Protein AF-A0A956GTA9-F1 (afdb_monomer)

Structure (mmCIF, N/CA/C/O backbone):
data_AF-A0A956GTA9-F1
#
_entry.id   AF-A0A956GTA9-F1
#
loop_
_atom_site.group_PDB
_atom_site.id
_atom_site.type_symbol
_atom_site.label_atom_id
_atom_site.label_alt_id
_atom_site.label_comp_id
_atom_site.label_asym_id
_atom_site.label_entity_id
_atom_site.label_seq_id
_atom_site.pdbx_PDB_ins_code
_atom_site.Cartn_x
_atom_site.Cartn_y
_atom_site.Cartn_z
_atom_site.occupancy
_atom_site.B_iso_or_equiv
_atom_site.auth_seq_id
_atom_site.auth_comp_id
_atom_site.auth_asym_id
_atom_site.auth_atom_id
_atom_site.pdbx_PDB_model_num
ATOM 1 N N . MET A 1 1 ? -14.507 -11.367 -12.655 1.00 65.12 1 MET A N 1
ATOM 2 C CA . MET A 1 1 ? -14.210 -9.967 -12.262 1.00 65.12 1 MET A CA 1
ATOM 3 C C . MET A 1 1 ? -13.896 -9.164 -13.519 1.00 65.12 1 MET A C 1
ATOM 5 O O . MET A 1 1 ? -13.293 -9.734 -14.417 1.00 65.12 1 MET A O 1
ATOM 9 N N . LYS A 1 2 ? -14.333 -7.899 -13.620 1.00 82.12 2 LYS A N 1
ATOM 10 C CA . LYS A 1 2 ? -14.073 -7.048 -14.800 1.00 82.12 2 LYS A CA 1
ATOM 11 C C . LYS A 1 2 ? -12.590 -6.658 -14.882 1.00 82.12 2 LYS A C 1
ATOM 13 O O . LYS A 1 2 ? -11.983 -6.359 -13.854 1.00 82.12 2 LYS A O 1
ATOM 18 N N . THR A 1 3 ? -12.045 -6.632 -16.095 1.00 82.56 3 THR A N 1
ATOM 19 C CA . THR A 1 3 ? -10.690 -6.142 -16.394 1.00 82.56 3 THR A CA 1
ATOM 20 C C . THR A 1 3 ? -10.721 -4.637 -16.661 1.00 82.56 3 THR A C 1
ATOM 22 O O . THR A 1 3 ? -11.646 -4.140 -17.301 1.00 82.56 3 THR A O 1
ATOM 25 N N . ARG A 1 4 ? -9.714 -3.909 -16.174 1.00 84.69 4 ARG A N 1
ATOM 26 C CA . ARG A 1 4 ? -9.585 -2.446 -16.260 1.00 84.69 4 ARG A CA 1
ATOM 27 C C . ARG A 1 4 ? -8.302 -2.053 -16.975 1.00 84.69 4 ARG A C 1
ATOM 29 O O . ARG A 1 4 ? -7.288 -2.681 -16.723 1.00 84.69 4 ARG A O 1
ATOM 36 N N . HIS A 1 5 ? -8.325 -0.989 -17.780 1.00 82.38 5 HIS A N 1
ATOM 37 C CA . HIS A 1 5 ? -7.171 -0.491 -18.557 1.00 82.38 5 HIS A CA 1
ATOM 38 C C . HIS A 1 5 ? -6.684 0.893 -18.086 1.00 82.38 5 HIS A C 1
ATOM 40 O O . HIS A 1 5 ? -6.321 1.756 -18.888 1.00 82.38 5 HIS A O 1
ATOM 46 N N . HIS A 1 6 ? -6.716 1.130 -16.776 1.00 80.56 6 HIS A N 1
ATOM 47 C CA . HIS A 1 6 ? -6.314 2.406 -16.182 1.00 80.56 6 HIS A CA 1
ATOM 48 C C . HIS A 1 6 ? -4.843 2.405 -15.763 1.00 80.56 6 HIS A C 1
ATOM 50 O O . HIS A 1 6 ? -4.191 1.365 -15.665 1.00 80.56 6 HIS A O 1
ATOM 56 N N . LEU A 1 7 ? -4.336 3.605 -15.491 1.00 85.00 7 LEU A N 1
ATOM 57 C CA . LEU A 1 7 ? -3.099 3.788 -14.751 1.00 85.00 7 LEU A CA 1
ATOM 58 C C . LEU A 1 7 ? -3.276 3.171 -13.356 1.00 85.00 7 LEU A C 1
ATOM 60 O O . LEU A 1 7 ? -4.141 3.601 -12.596 1.00 85.00 7 LEU A O 1
ATOM 64 N N . LEU A 1 8 ? -2.495 2.143 -13.042 1.00 89.31 8 LEU A N 1
ATOM 65 C CA . LEU A 1 8 ? -2.458 1.543 -11.718 1.00 89.31 8 LEU A CA 1
ATOM 66 C C . LEU A 1 8 ? -1.255 2.119 -10.979 1.00 89.31 8 LEU A C 1
ATOM 68 O O . LEU A 1 8 ? -0.118 1.982 -11.429 1.00 89.31 8 LEU A O 1
ATOM 72 N N . VAL A 1 9 ? -1.524 2.776 -9.858 1.00 90.81 9 VAL A N 1
ATOM 73 C CA . VAL A 1 9 ? -0.510 3.268 -8.925 1.00 90.81 9 VAL A CA 1
ATOM 74 C C . VAL A 1 9 ? -0.571 2.387 -7.692 1.00 90.81 9 VAL A C 1
ATOM 76 O O . VAL A 1 9 ? -1.659 2.174 -7.153 1.00 90.81 9 VAL A O 1
ATOM 79 N N . ALA A 1 10 ? 0.566 1.869 -7.250 1.00 92.69 10 ALA A N 1
ATOM 80 C CA . ALA A 1 10 ? 0.627 1.002 -6.088 1.00 92.69 10 ALA A CA 1
ATOM 81 C C . ALA A 1 10 ? 1.914 1.221 -5.292 1.00 92.69 10 ALA A C 1
ATOM 83 O O . ALA A 1 10 ? 2.993 1.328 -5.872 1.00 92.69 10 ALA A O 1
ATOM 84 N N . SER A 1 11 ? 1.785 1.235 -3.971 1.00 93.75 11 SER A N 1
ATOM 85 C CA . SER A 1 11 ? 2.878 1.251 -3.000 1.00 93.75 11 SER A CA 1
ATOM 86 C C . SER A 1 11 ? 2.861 -0.055 -2.217 1.00 93.75 11 SER A C 1
ATOM 88 O O . SER A 1 11 ? 1.794 -0.531 -1.839 1.00 93.75 11 SER A O 1
ATOM 90 N N . PHE A 1 12 ? 4.025 -0.629 -1.951 1.00 95.38 12 PHE A N 1
ATOM 91 C CA . PHE A 1 12 ? 4.206 -1.916 -1.287 1.00 95.38 12 PHE A CA 1
ATOM 92 C C . PHE A 1 12 ? 5.178 -1.750 -0.128 1.00 95.38 12 PHE A C 1
ATOM 94 O O . PHE A 1 12 ? 6.190 -1.060 -0.274 1.00 95.38 12 PHE A O 1
ATOM 101 N N . LEU A 1 13 ? 4.891 -2.422 0.986 1.00 94.50 13 LEU A N 1
ATOM 102 C CA . LEU A 1 13 ? 5.813 -2.551 2.108 1.00 94.50 13 LEU A CA 1
ATOM 103 C C . LEU A 1 13 ? 6.133 -4.024 2.376 1.00 94.50 13 LEU A C 1
ATOM 105 O O . LEU A 1 13 ? 5.236 -4.871 2.417 1.00 94.50 13 LEU A O 1
ATOM 109 N N . ALA A 1 14 ? 7.415 -4.310 2.571 1.00 95.38 14 ALA A N 1
ATOM 110 C CA . ALA A 1 14 ? 7.947 -5.607 2.977 1.00 95.38 14 ALA A CA 1
ATOM 111 C C . ALA A 1 14 ? 9.070 -5.414 4.006 1.00 95.38 14 ALA A C 1
ATOM 113 O O . ALA A 1 14 ? 9.611 -4.322 4.136 1.00 95.38 14 ALA A O 1
ATOM 114 N N . ASP A 1 15 ? 9.448 -6.469 4.727 1.00 93.62 15 ASP A N 1
ATOM 115 C CA . ASP A 1 15 ? 10.550 -6.377 5.696 1.00 93.62 15 ASP A CA 1
ATOM 116 C C . ASP A 1 15 ? 11.935 -6.345 5.010 1.00 93.62 15 ASP A C 1
ATOM 118 O O . ASP A 1 15 ? 12.882 -5.775 5.545 1.00 93.62 15 ASP A O 1
ATOM 122 N N . ASP A 1 16 ? 12.043 -6.891 3.791 1.00 95.69 16 ASP A N 1
ATOM 123 C CA . ASP A 1 16 ? 13.246 -6.853 2.949 1.00 95.69 16 ASP A CA 1
ATOM 124 C C . ASP A 1 16 ? 12.977 -6.044 1.668 1.00 95.69 16 ASP A C 1
ATOM 126 O O . ASP A 1 16 ? 12.501 -6.563 0.651 1.00 95.69 16 ASP A O 1
ATOM 130 N N . GLY A 1 17 ? 13.266 -4.742 1.730 1.00 94.88 17 GLY A N 1
ATOM 131 C CA . GLY A 1 17 ? 13.067 -3.820 0.612 1.00 94.88 17 GLY A CA 1
ATOM 132 C C . GLY A 1 17 ? 13.924 -4.115 -0.625 1.00 94.88 17 GLY A C 1
ATOM 133 O O . GLY A 1 17 ? 13.378 -4.063 -1.728 1.00 94.88 17 GLY A O 1
ATOM 134 N N . PRO A 1 18 ? 15.226 -4.455 -0.513 1.00 96.62 18 PRO A N 1
ATOM 135 C CA . PRO A 1 18 ? 16.013 -4.907 -1.659 1.00 96.62 18 PRO A CA 1
ATOM 136 C C . PRO A 1 18 ? 15.398 -6.108 -2.382 1.00 96.62 18 PRO A C 1
ATOM 138 O O . PRO A 1 18 ? 15.293 -6.095 -3.612 1.00 96.62 18 PRO A O 1
ATOM 141 N N . SER A 1 19 ? 14.956 -7.132 -1.648 1.00 97.31 19 SER A N 1
ATOM 142 C CA . SER A 1 19 ? 14.291 -8.292 -2.253 1.00 97.31 19 SER A CA 1
ATOM 143 C C . SER A 1 19 ? 12.947 -7.925 -2.878 1.00 97.31 19 SER A C 1
ATOM 145 O O . SER A 1 19 ? 12.651 -8.376 -3.987 1.00 97.31 19 SER A O 1
ATOM 147 N N . LEU A 1 20 ? 12.153 -7.069 -2.226 1.00 97.25 20 LEU A N 1
ATOM 148 C CA . LEU A 1 20 ? 10.903 -6.549 -2.788 1.00 97.25 20 LEU A CA 1
ATOM 149 C C . LEU A 1 20 ? 11.145 -5.819 -4.117 1.00 97.25 20 LEU A C 1
ATOM 151 O O . LEU A 1 20 ? 10.466 -6.107 -5.102 1.00 97.25 20 LEU A O 1
ATOM 155 N N . LEU A 1 21 ? 12.136 -4.925 -4.172 1.00 96.75 2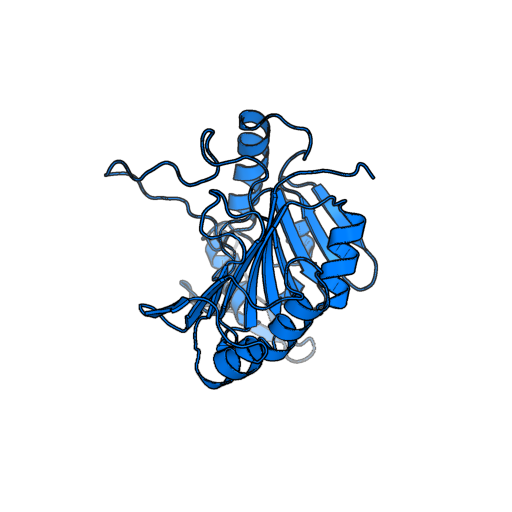1 LEU A N 1
ATOM 156 C CA . LEU A 1 21 ? 12.458 -4.166 -5.381 1.00 96.75 21 LEU A CA 1
ATOM 157 C C . LEU A 1 21 ? 12.869 -5.083 -6.536 1.00 96.75 21 LEU A C 1
ATOM 159 O O . LEU A 1 21 ? 12.366 -4.927 -7.648 1.00 96.75 21 LEU A O 1
ATOM 163 N N . ARG A 1 22 ? 13.720 -6.084 -6.273 1.00 97.19 22 ARG A N 1
ATOM 164 C CA . ARG A 1 22 ? 14.102 -7.083 -7.285 1.00 97.19 22 ARG A CA 1
ATOM 165 C C . ARG A 1 22 ? 12.896 -7.846 -7.817 1.00 97.19 22 ARG A C 1
ATOM 167 O O . ARG A 1 22 ? 12.766 -7.999 -9.028 1.00 97.19 22 ARG A O 1
ATOM 174 N N . LYS A 1 23 ? 11.991 -8.286 -6.937 1.00 97.44 23 LYS A N 1
ATOM 175 C CA . LYS A 1 23 ? 10.761 -8.977 -7.350 1.00 97.44 23 LYS A CA 1
ATOM 176 C C . LYS A 1 23 ? 9.857 -8.082 -8.194 1.00 97.44 23 LYS A C 1
ATOM 178 O O . LYS A 1 23 ? 9.328 -8.550 -9.197 1.00 97.44 23 LYS A O 1
ATOM 183 N N . VAL A 1 24 ? 9.697 -6.807 -7.833 1.00 96.56 24 VAL A N 1
ATOM 184 C CA . VAL A 1 24 ? 8.912 -5.843 -8.625 1.00 96.56 24 VAL A CA 1
ATOM 185 C C . VAL A 1 24 ? 9.497 -5.687 -10.029 1.00 96.56 24 VAL A C 1
ATOM 187 O O . VAL A 1 24 ? 8.765 -5.823 -11.005 1.00 96.56 24 VAL A O 1
ATOM 190 N N . VAL A 1 25 ? 10.810 -5.470 -10.147 1.00 96.12 25 VAL A N 1
ATOM 191 C CA . VAL A 1 25 ? 11.477 -5.320 -11.452 1.00 96.12 25 VAL A CA 1
ATOM 192 C C . VAL A 1 25 ? 11.371 -6.605 -12.284 1.00 96.12 25 VAL A C 1
ATOM 194 O O . VAL A 1 25 ? 11.049 -6.546 -13.466 1.00 96.12 25 VAL A O 1
ATOM 197 N N . ALA A 1 26 ? 11.576 -7.774 -11.671 1.00 96.00 26 ALA A N 1
ATOM 198 C CA . ALA A 1 26 ? 11.547 -9.061 -12.370 1.00 96.00 26 ALA A CA 1
ATOM 199 C C . ALA A 1 26 ? 10.138 -9.521 -12.786 1.00 96.00 26 ALA A C 1
ATOM 201 O O . ALA A 1 26 ? 9.995 -10.297 -13.727 1.00 96.00 26 ALA A O 1
ATOM 202 N N . SER A 1 27 ? 9.094 -9.077 -12.084 1.00 94.88 27 SER A N 1
ATOM 203 C CA . SER A 1 27 ? 7.712 -9.532 -12.309 1.00 94.88 27 SER A CA 1
ATOM 204 C C . SER A 1 27 ? 6.939 -8.701 -13.334 1.00 94.88 27 SER A C 1
ATOM 206 O O . SER A 1 27 ? 5.810 -9.061 -13.677 1.00 94.88 27 SER A O 1
ATOM 208 N N . ARG A 1 28 ? 7.514 -7.597 -13.829 1.00 92.38 28 ARG A N 1
ATOM 209 C CA . ARG A 1 28 ? 6.839 -6.664 -14.738 1.00 92.38 28 ARG A CA 1
ATOM 210 C C . ARG A 1 28 ? 7.637 -6.458 -16.026 1.00 92.38 28 ARG A C 1
ATOM 212 O O . ARG A 1 28 ? 8.769 -5.977 -15.966 1.00 92.38 28 ARG A O 1
ATOM 219 N N . PRO A 1 29 ? 7.056 -6.734 -17.209 1.00 92.88 29 PRO A N 1
ATOM 220 C CA . PRO A 1 29 ? 7.735 -6.472 -18.476 1.00 92.88 29 PRO A CA 1
ATOM 221 C C . PRO A 1 29 ? 8.040 -4.982 -18.673 1.00 92.88 29 PRO A C 1
ATOM 223 O O . PRO A 1 29 ? 9.035 -4.651 -19.313 1.00 92.88 29 PRO A O 1
ATOM 226 N N . GLU A 1 30 ? 7.251 -4.081 -18.078 1.00 93.25 30 GLU A N 1
ATOM 227 C CA . GLU A 1 30 ? 7.481 -2.632 -18.133 1.00 93.25 30 GLU A CA 1
ATOM 228 C C . GLU A 1 30 ? 8.818 -2.203 -17.507 1.00 93.25 30 GLU A C 1
ATOM 230 O O . GLU A 1 30 ? 9.336 -1.146 -17.858 1.00 93.25 30 GLU A O 1
ATOM 235 N N . PHE A 1 31 ? 9.388 -3.022 -16.616 1.00 94.00 31 PHE A N 1
ATOM 236 C CA . PHE A 1 31 ? 10.660 -2.761 -15.933 1.00 94.00 31 PHE A CA 1
ATOM 237 C C . PHE A 1 31 ? 11.790 -3.696 -16.386 1.00 94.00 31 PHE A C 1
ATOM 239 O O . PHE A 1 31 ? 12.873 -3.684 -15.807 1.00 94.00 31 PHE A O 1
ATOM 246 N N . SER A 1 32 ? 11.556 -4.500 -17.428 1.00 89.00 32 SER A N 1
ATOM 247 C CA . SER A 1 32 ? 12.507 -5.516 -17.907 1.00 89.00 32 SER A CA 1
ATOM 248 C C . SER A 1 32 ? 13.765 -4.942 -18.572 1.00 89.00 32 SER A C 1
ATOM 250 O O . SER A 1 32 ? 14.749 -5.657 -18.757 1.00 89.00 32 SER A O 1
ATOM 252 N N . SER A 1 33 ? 13.752 -3.657 -18.927 1.00 93.56 33 SER A N 1
ATOM 253 C CA . SER A 1 33 ? 14.884 -2.928 -19.501 1.00 93.56 33 SER A CA 1
ATOM 254 C C . SER A 1 33 ? 15.442 -1.895 -18.523 1.00 93.56 33 SER A C 1
ATOM 256 O O . SER A 1 33 ? 14.818 -1.566 -17.515 1.00 93.56 33 SER A O 1
ATOM 258 N N . ALA A 1 34 ? 16.621 -1.345 -18.823 1.00 95.62 34 ALA A N 1
ATOM 259 C CA . ALA A 1 34 ? 17.121 -0.193 -18.081 1.00 95.62 34 ALA A CA 1
ATOM 260 C C . ALA A 1 34 ? 16.166 1.009 -18.247 1.00 95.62 34 ALA A C 1
ATOM 262 O O . ALA A 1 34 ? 15.683 1.246 -19.361 1.00 95.62 34 ALA A O 1
ATOM 263 N N . PRO A 1 35 ? 15.880 1.771 -17.174 1.00 96.81 35 PRO A N 1
ATOM 264 C CA . PRO A 1 35 ? 15.076 2.981 -17.287 1.00 96.81 35 PRO A CA 1
ATOM 265 C C . PRO A 1 35 ? 15.803 4.005 -18.158 1.00 96.81 35 PRO A C 1
ATOM 267 O O . PRO A 1 35 ? 17.027 4.005 -18.234 1.00 96.81 35 PRO A O 1
ATOM 270 N N . LYS A 1 36 ? 15.064 4.927 -18.780 1.00 96.94 36 LYS A N 1
ATOM 271 C CA . LYS A 1 36 ? 15.680 6.044 -19.514 1.00 96.94 36 LYS A CA 1
ATOM 272 C C . LYS A 1 36 ? 16.316 7.055 -18.569 1.00 96.94 36 LYS A C 1
ATOM 274 O O . LYS A 1 36 ? 17.323 7.660 -18.909 1.00 96.94 36 LYS A O 1
ATOM 279 N N . ARG A 1 37 ? 15.734 7.217 -17.381 1.00 96.19 37 ARG A N 1
ATOM 280 C CA . ARG A 1 37 ? 16.199 8.151 -16.361 1.00 96.19 37 ARG A CA 1
ATOM 281 C C . ARG A 1 37 ? 16.165 7.492 -14.985 1.00 96.19 37 ARG A C 1
ATOM 283 O O . ARG A 1 37 ? 15.136 6.940 -14.593 1.00 96.19 37 ARG A O 1
ATOM 290 N N . LEU A 1 38 ? 17.271 7.576 -14.250 1.00 95.88 38 LEU A N 1
ATOM 291 C CA . LEU A 1 38 ? 17.431 7.016 -12.905 1.00 95.88 38 LEU A CA 1
ATOM 292 C C . LEU A 1 38 ? 17.954 8.070 -11.934 1.00 95.88 38 LEU A C 1
ATOM 294 O O . LEU A 1 38 ? 18.996 8.666 -12.168 1.00 95.88 38 LEU A O 1
ATOM 298 N N . GLY A 1 39 ? 17.250 8.273 -10.831 1.00 93.88 39 GLY A N 1
ATOM 299 C CA . GLY A 1 39 ? 17.677 9.073 -9.695 1.00 93.88 39 GLY A CA 1
ATOM 300 C C . GLY A 1 39 ? 18.056 8.167 -8.531 1.00 93.88 39 GLY A C 1
ATOM 301 O O . GLY A 1 39 ? 17.333 7.220 -8.213 1.00 93.88 39 GLY A O 1
ATOM 302 N N . ILE A 1 40 ? 19.187 8.456 -7.891 1.00 91.19 40 ILE A N 1
ATOM 303 C CA . ILE A 1 40 ? 19.627 7.788 -6.661 1.00 91.19 40 ILE A CA 1
ATOM 304 C C . ILE A 1 40 ? 19.870 8.883 -5.619 1.00 91.19 40 ILE A C 1
ATOM 306 O O . ILE A 1 40 ? 20.820 9.656 -5.723 1.00 91.19 40 ILE A O 1
ATOM 310 N N . GLY A 1 41 ? 19.002 8.971 -4.612 1.00 85.12 41 GLY A N 1
ATOM 311 C CA . GLY A 1 41 ? 18.980 10.090 -3.668 1.00 85.12 41 GLY A CA 1
ATOM 312 C C . GLY A 1 41 ? 18.207 11.308 -4.189 1.00 85.12 41 GLY A C 1
ATOM 313 O O . GLY A 1 41 ? 17.310 11.181 -5.012 1.00 85.12 41 GLY A O 1
ATOM 314 N N . LEU A 1 42 ? 18.504 12.495 -3.648 1.00 68.56 42 LEU A N 1
ATOM 315 C CA . LEU A 1 42 ? 17.610 13.656 -3.756 1.00 68.56 42 LEU A CA 1
ATOM 316 C C . LEU A 1 42 ? 17.833 14.568 -4.974 1.00 68.56 42 LEU A C 1
ATOM 318 O O . LEU A 1 42 ? 17.021 15.475 -5.151 1.00 68.56 42 LEU A O 1
ATOM 322 N N . ARG A 1 43 ? 18.927 14.448 -5.747 1.00 66.06 43 ARG A N 1
ATOM 323 C CA . ARG A 1 43 ? 19.312 15.544 -6.668 1.00 66.06 43 ARG A CA 1
ATOM 324 C C . ARG A 1 43 ? 19.914 15.173 -8.023 1.00 66.06 43 ARG A C 1
ATOM 326 O O . ARG A 1 43 ? 19.778 15.988 -8.930 1.00 66.06 43 ARG A O 1
ATOM 333 N N . ASP A 1 44 ? 20.479 13.981 -8.200 1.00 81.44 44 ASP A N 1
ATOM 334 C CA . ASP A 1 44 ? 21.188 13.654 -9.441 1.00 81.44 44 ASP A CA 1
ATOM 335 C C . ASP A 1 44 ? 20.430 12.625 -10.278 1.00 81.44 44 ASP A C 1
ATOM 337 O O . ASP A 1 44 ? 20.018 11.573 -9.781 1.00 81.44 44 ASP A O 1
ATOM 341 N N . TRP A 1 45 ? 20.271 12.944 -11.562 1.00 90.69 45 TRP A N 1
ATOM 342 C CA . TRP A 1 45 ? 19.674 12.073 -12.564 1.00 90.69 45 TRP A CA 1
ATOM 343 C C . TRP A 1 45 ? 20.753 11.516 -13.486 1.00 90.69 45 TRP A C 1
ATOM 345 O O . TRP A 1 45 ? 21.572 12.253 -14.032 1.00 90.69 45 TRP A O 1
ATOM 355 N N . ILE A 1 46 ? 20.717 10.206 -13.681 1.00 92.31 46 ILE A N 1
ATOM 356 C CA . ILE A 1 46 ? 21.519 9.471 -14.648 1.00 92.31 46 ILE A CA 1
ATOM 357 C C . ILE A 1 46 ? 20.620 9.203 -15.853 1.00 92.31 46 ILE A C 1
ATOM 359 O O . ILE A 1 46 ? 19.598 8.522 -15.734 1.00 92.31 46 ILE A O 1
ATOM 363 N N . GLU A 1 47 ? 20.996 9.752 -17.003 1.00 95.25 47 GLU A N 1
ATOM 364 C CA . GLU A 1 47 ? 20.353 9.462 -18.285 1.00 95.25 47 GLU A CA 1
ATOM 365 C C . GLU A 1 47 ? 20.940 8.172 -18.870 1.00 95.25 47 GLU A C 1
ATOM 367 O O . GLU A 1 47 ? 22.156 7.981 -18.865 1.00 95.25 47 GLU A O 1
ATOM 372 N N . ASN A 1 48 ? 20.074 7.295 -19.376 1.00 93.06 48 ASN A N 1
ATOM 373 C CA . ASN A 1 48 ? 20.413 5.988 -19.952 1.00 93.06 48 ASN A CA 1
ATOM 374 C C . ASN A 1 48 ? 21.406 5.172 -19.089 1.00 93.06 48 ASN A C 1
ATOM 376 O O . ASN A 1 48 ? 22.495 4.829 -19.560 1.00 93.06 48 ASN A O 1
ATOM 380 N N . PRO A 1 49 ? 21.066 4.873 -17.820 1.00 93.88 49 PRO A N 1
ATOM 381 C CA . PRO A 1 49 ? 21.889 4.044 -16.946 1.00 93.88 49 PRO A CA 1
ATOM 382 C C . PRO A 1 49 ? 22.186 2.658 -17.553 1.00 93.88 49 PRO A C 1
ATOM 384 O O . PRO A 1 49 ? 21.432 2.167 -18.399 1.00 93.88 49 PRO A O 1
ATOM 387 N N . PRO A 1 50 ? 23.268 1.992 -17.106 1.00 93.56 50 PRO A N 1
ATOM 388 C CA . PRO A 1 50 ? 23.641 0.668 -17.598 1.00 93.56 50 PRO A CA 1
ATOM 389 C C . PRO A 1 50 ? 22.589 -0.395 -17.250 1.00 93.56 50 PRO A C 1
ATOM 391 O O . PRO A 1 50 ? 21.747 -0.213 -16.376 1.00 93.56 50 PRO A O 1
ATOM 394 N N . THR A 1 51 ? 22.663 -1.569 -17.876 1.00 92.50 51 THR A N 1
ATOM 395 C CA . THR A 1 51 ? 21.753 -2.692 -17.574 1.00 92.50 51 THR A CA 1
ATOM 396 C C . THR A 1 51 ? 21.881 -3.214 -16.138 1.00 92.50 51 THR A C 1
ATOM 398 O O . THR A 1 51 ? 20.918 -3.758 -15.606 1.00 92.50 51 THR A O 1
ATOM 401 N N . SER A 1 52 ? 23.023 -2.986 -15.478 1.00 94.62 52 SER A N 1
ATOM 402 C CA . SER A 1 52 ? 23.267 -3.275 -14.056 1.00 94.62 52 SER A CA 1
ATOM 403 C C . SER A 1 52 ? 22.634 -2.270 -13.086 1.00 94.62 52 SER A C 1
ATOM 405 O O . SER A 1 52 ? 22.860 -2.375 -11.879 1.00 94.62 52 SER A O 1
ATOM 407 N N . TRP A 1 53 ? 21.847 -1.306 -13.586 1.00 94.81 53 TRP A N 1
ATOM 408 C CA . TRP A 1 53 ? 21.357 -0.158 -12.817 1.00 94.81 53 TRP A CA 1
ATOM 409 C C . TRP A 1 53 ? 20.737 -0.522 -11.468 1.00 94.81 53 TRP A C 1
ATOM 411 O O . TRP A 1 53 ? 20.882 0.242 -10.520 1.00 94.81 53 TRP A O 1
ATOM 421 N N . LEU A 1 54 ? 20.035 -1.656 -11.379 1.00 95.75 54 LEU A N 1
ATOM 422 C CA . LEU A 1 54 ? 19.322 -2.048 -10.170 1.00 95.75 54 LEU A CA 1
ATOM 423 C C . LEU A 1 54 ? 20.290 -2.355 -9.029 1.00 95.75 54 LEU A C 1
ATOM 425 O O . LEU A 1 54 ? 20.139 -1.816 -7.936 1.00 95.75 54 LEU A O 1
ATOM 429 N N . GLU A 1 55 ? 21.300 -3.184 -9.285 1.00 95.50 55 GLU A N 1
ATOM 430 C CA . GLU A 1 55 ? 22.291 -3.544 -8.268 1.00 95.50 55 GLU A CA 1
ATOM 431 C C . GLU A 1 55 ? 23.187 -2.348 -7.929 1.00 95.50 55 GLU A C 1
ATOM 433 O O . GLU A 1 55 ? 23.482 -2.109 -6.758 1.00 95.50 55 GLU A O 1
ATOM 438 N N . ASP A 1 56 ? 23.521 -1.519 -8.924 1.00 92.38 56 ASP A N 1
ATOM 439 C CA . ASP A 1 56 ? 24.221 -0.251 -8.700 1.00 92.38 56 ASP A CA 1
ATOM 440 C C . ASP A 1 56 ? 23.407 0.705 -7.811 1.00 92.38 56 ASP A C 1
ATOM 442 O O . ASP A 1 56 ? 23.947 1.328 -6.893 1.00 92.38 56 ASP A O 1
ATOM 446 N N . ALA A 1 57 ? 22.099 0.820 -8.051 1.00 93.25 57 ALA A N 1
ATOM 447 C CA . ALA A 1 57 ? 21.206 1.668 -7.271 1.00 93.25 57 ALA A CA 1
ATOM 448 C C . ALA A 1 57 ? 21.008 1.134 -5.848 1.00 93.25 57 ALA A C 1
ATOM 450 O O . ALA A 1 57 ? 21.057 1.916 -4.897 1.00 93.25 57 ALA A O 1
ATOM 451 N N . LEU A 1 58 ? 20.846 -0.182 -5.685 1.00 94.44 58 LEU A N 1
ATOM 452 C CA . LEU A 1 58 ? 20.745 -0.837 -4.378 1.00 94.44 58 LEU A CA 1
ATOM 453 C C . LEU A 1 58 ? 22.022 -0.663 -3.548 1.00 94.44 58 LEU A C 1
ATOM 455 O O . LEU A 1 58 ? 21.936 -0.419 -2.345 1.00 94.44 58 LEU A O 1
ATOM 459 N N . ALA A 1 59 ? 23.197 -0.725 -4.179 1.00 92.50 59 ALA A N 1
ATOM 460 C CA . ALA A 1 59 ? 24.471 -0.502 -3.501 1.00 92.50 59 ALA A CA 1
ATOM 461 C C . ALA A 1 59 ? 24.655 0.957 -3.036 1.00 92.50 59 ALA A C 1
ATOM 463 O O . ALA A 1 59 ? 25.296 1.208 -2.014 1.00 92.50 59 ALA A O 1
ATOM 464 N N . ARG A 1 60 ? 24.101 1.930 -3.774 1.00 85.94 60 ARG A N 1
ATOM 465 C CA . ARG A 1 60 ? 24.345 3.371 -3.563 1.00 85.94 60 ARG A CA 1
ATOM 466 C C . ARG A 1 60 ? 23.245 4.097 -2.778 1.00 85.94 60 ARG A C 1
ATOM 468 O O . ARG A 1 60 ? 23.518 5.115 -2.145 1.00 85.94 60 ARG A O 1
ATOM 475 N N . GLY A 1 61 ? 21.997 3.644 -2.854 1.00 73.81 61 GLY A N 1
ATOM 476 C CA . GLY A 1 61 ? 20.827 4.478 -2.570 1.00 73.81 61 GLY A CA 1
ATOM 477 C C . GLY A 1 61 ? 20.133 4.242 -1.228 1.00 73.81 61 GLY A C 1
ATOM 478 O O . GLY A 1 61 ? 19.984 3.117 -0.758 1.00 73.81 61 GLY A O 1
ATOM 479 N N . ARG A 1 62 ? 19.622 5.329 -0.633 1.00 81.50 62 ARG A N 1
ATOM 480 C CA . ARG A 1 62 ? 18.494 5.271 0.323 1.00 81.50 62 ARG A CA 1
ATOM 481 C C . ARG A 1 62 ? 17.145 5.360 -0.387 1.00 81.50 62 ARG A C 1
ATOM 483 O O . ARG A 1 62 ? 16.213 4.693 0.034 1.00 81.50 62 ARG A O 1
ATOM 490 N N . SER A 1 63 ? 17.093 6.172 -1.443 1.00 92.44 63 SER A N 1
ATOM 491 C CA . SER A 1 63 ? 15.924 6.412 -2.283 1.00 92.44 63 SER A CA 1
ATOM 492 C C . SER A 1 63 ? 16.315 6.238 -3.746 1.00 92.44 63 SER A C 1
ATOM 494 O O . SER A 1 63 ? 17.408 6.652 -4.142 1.00 92.44 63 SER A O 1
ATOM 496 N N . ILE A 1 64 ? 15.452 5.597 -4.521 1.00 94.81 64 ILE A N 1
ATOM 497 C CA . ILE A 1 64 ? 15.638 5.275 -5.934 1.00 94.81 64 ILE A CA 1
ATOM 498 C C . ILE A 1 64 ? 14.407 5.787 -6.670 1.00 94.81 64 ILE A C 1
ATOM 500 O O . ILE A 1 64 ? 13.290 5.576 -6.204 1.00 94.81 64 ILE A O 1
ATOM 504 N N . GLN A 1 65 ? 14.594 6.413 -7.826 1.00 94.94 65 GLN A N 1
ATOM 505 C CA . GLN A 1 65 ? 13.509 6.746 -8.742 1.00 94.94 65 GLN A CA 1
ATOM 506 C C . GLN A 1 65 ? 13.912 6.374 -10.166 1.00 94.94 65 GLN A C 1
ATOM 508 O O . GLN A 1 65 ? 14.917 6.854 -10.671 1.00 94.94 65 GLN A O 1
ATOM 513 N N . ALA A 1 66 ? 13.140 5.527 -10.830 1.00 95.69 66 ALA A N 1
ATOM 514 C CA . ALA A 1 66 ? 13.417 5.031 -12.171 1.00 95.69 66 ALA A CA 1
ATOM 515 C C . ALA A 1 66 ? 12.227 5.329 -13.090 1.00 95.69 66 ALA A C 1
ATOM 517 O O . ALA A 1 66 ? 11.084 5.007 -12.765 1.00 95.69 66 ALA A O 1
ATOM 518 N N . ASN A 1 67 ? 12.486 5.961 -14.234 1.00 95.81 67 ASN A N 1
ATOM 519 C CA . ASN A 1 67 ? 11.464 6.356 -15.197 1.00 95.81 67 ASN A CA 1
ATOM 520 C C . ASN A 1 67 ? 11.832 5.875 -16.606 1.00 95.81 67 ASN A C 1
ATOM 522 O O . ASN A 1 67 ? 12.874 6.243 -17.155 1.00 95.81 67 ASN A O 1
ATOM 526 N N . TRP A 1 68 ? 10.957 5.073 -17.208 1.00 96.50 68 TRP A N 1
ATOM 527 C CA . TRP A 1 68 ? 11.140 4.532 -18.560 1.00 96.50 68 TRP A CA 1
ATOM 528 C C . TRP A 1 68 ? 10.598 5.459 -19.652 1.00 96.50 68 TRP A C 1
ATOM 530 O O . TRP A 1 68 ? 10.995 5.359 -20.814 1.00 96.50 68 TRP A O 1
ATOM 540 N N . HIS A 1 69 ? 9.729 6.399 -19.282 1.00 94.50 69 HIS A N 1
ATOM 541 C CA . HIS A 1 69 ? 9.073 7.326 -20.201 1.00 94.50 69 HIS A CA 1
ATOM 542 C C . HIS A 1 69 ? 9.039 8.748 -19.611 1.00 94.50 69 HIS A C 1
ATOM 544 O O . HIS A 1 69 ? 7.960 9.274 -19.334 1.00 94.50 69 HIS A O 1
ATOM 550 N N . PRO A 1 70 ? 10.207 9.390 -19.399 1.00 92.38 70 PRO A N 1
ATOM 551 C CA . PRO A 1 70 ? 10.291 10.726 -18.805 1.00 92.38 70 PRO A CA 1
ATOM 552 C C . PRO A 1 70 ? 9.612 11.822 -19.633 1.00 92.38 70 PRO A C 1
ATOM 554 O O . PRO A 1 70 ? 9.232 12.844 -19.069 1.00 92.38 70 PRO A O 1
ATOM 557 N N . ASP A 1 71 ? 9.410 11.592 -20.929 1.00 92.81 71 ASP A N 1
ATOM 558 C CA . ASP A 1 71 ? 8.794 12.551 -21.854 1.00 92.81 71 ASP A CA 1
ATOM 559 C C . ASP A 1 71 ? 7.256 12.474 -21.875 1.00 92.81 71 ASP A C 1
ATOM 561 O O . ASP A 1 71 ? 6.600 13.243 -22.575 1.00 92.81 71 ASP A O 1
ATOM 565 N N . VAL A 1 72 ? 6.659 11.537 -21.126 1.00 88.06 72 VAL A N 1
ATOM 566 C CA . VAL A 1 72 ? 5.207 11.327 -21.063 1.00 88.06 72 VAL A CA 1
ATOM 567 C C . VAL A 1 72 ? 4.702 11.660 -19.661 1.00 88.06 72 VAL A C 1
ATOM 569 O O . VAL A 1 72 ? 5.244 11.178 -18.666 1.00 88.06 72 VAL A O 1
ATOM 572 N N . HIS A 1 73 ? 3.632 12.456 -19.573 1.00 83.56 73 HIS A N 1
ATOM 573 C CA . HIS A 1 73 ? 2.993 12.805 -18.305 1.00 83.56 73 HIS A CA 1
ATOM 574 C C . HIS A 1 73 ? 1.486 12.473 -18.312 1.00 83.56 73 HIS A C 1
ATOM 576 O O . HIS A 1 73 ? 0.778 12.972 -19.186 1.00 83.56 73 HIS A O 1
ATOM 582 N N . PRO A 1 74 ? 0.979 11.689 -17.339 1.00 82.69 74 PRO A N 1
ATOM 583 C CA . PRO A 1 74 ? 1.744 10.934 -16.342 1.00 82.69 74 PRO A CA 1
ATOM 584 C C . PRO A 1 74 ? 2.584 9.820 -16.996 1.00 82.69 74 PRO A C 1
ATOM 586 O O . PRO A 1 74 ? 2.173 9.245 -18.003 1.00 82.69 74 PRO A O 1
ATOM 589 N N . SER A 1 75 ? 3.756 9.502 -16.425 1.00 86.56 75 SER A N 1
ATOM 590 C CA . SER A 1 75 ? 4.618 8.452 -16.991 1.00 86.56 75 SER A CA 1
ATOM 591 C C . SER A 1 75 ? 3.920 7.086 -16.911 1.00 86.56 75 SER A C 1
ATOM 593 O O . SER A 1 75 ? 3.482 6.694 -15.827 1.00 86.56 75 SER A O 1
ATOM 595 N N . PRO A 1 76 ? 3.799 6.338 -18.021 1.00 89.94 76 PRO A N 1
ATOM 596 C CA . PRO A 1 76 ? 3.153 5.028 -18.036 1.00 89.94 76 PRO A CA 1
ATOM 597 C C . PRO A 1 76 ? 3.987 3.912 -17.392 1.00 89.94 76 PRO A C 1
ATOM 599 O O . PRO A 1 76 ? 3.460 2.810 -17.265 1.00 89.94 76 PRO A O 1
ATOM 602 N N . ALA A 1 77 ? 5.246 4.170 -17.020 1.00 93.81 77 ALA A N 1
ATOM 603 C CA . ALA A 1 77 ? 6.089 3.256 -16.253 1.00 93.81 77 ALA A CA 1
ATOM 604 C C . ALA A 1 77 ? 7.097 4.065 -15.421 1.00 93.81 77 ALA A C 1
ATOM 606 O O . ALA A 1 77 ? 8.154 4.497 -15.897 1.00 93.81 77 ALA A O 1
ATOM 607 N N . LEU A 1 78 ? 6.722 4.290 -14.166 1.00 93.19 78 LEU A N 1
ATOM 608 C CA . LEU A 1 78 ? 7.512 4.983 -13.158 1.00 93.19 78 LEU A CA 1
ATOM 609 C C . LEU A 1 78 ? 7.615 4.091 -11.930 1.00 93.19 78 LEU A C 1
ATOM 611 O O . LEU A 1 78 ? 6.629 3.494 -11.507 1.00 93.19 78 LEU A O 1
ATOM 615 N N . MET A 1 79 ? 8.793 4.049 -11.332 1.00 95.50 79 MET A N 1
ATOM 616 C CA . MET A 1 79 ? 9.034 3.353 -10.082 1.00 95.50 79 MET A CA 1
ATOM 617 C C . MET A 1 79 ? 9.818 4.265 -9.151 1.00 95.50 79 MET A C 1
ATOM 619 O O . MET A 1 79 ? 10.719 4.983 -9.583 1.00 95.50 79 MET A O 1
ATOM 623 N N . GLY A 1 80 ? 9.507 4.213 -7.868 1.00 94.31 80 GLY A N 1
ATOM 624 C CA . GLY A 1 80 ? 10.392 4.698 -6.831 1.00 94.31 80 GLY A CA 1
ATOM 625 C C . GLY A 1 80 ? 10.472 3.700 -5.690 1.00 94.31 80 GLY A C 1
ATOM 626 O O . GLY A 1 80 ? 9.635 2.813 -5.546 1.00 94.31 80 GLY A O 1
ATOM 627 N N . ALA A 1 81 ? 11.530 3.786 -4.904 1.00 94.75 81 ALA A N 1
ATOM 628 C CA . ALA A 1 81 ? 11.750 2.867 -3.805 1.00 94.75 81 ALA A CA 1
ATOM 629 C C . ALA A 1 81 ? 12.578 3.525 -2.713 1.00 94.75 81 ALA A C 1
ATOM 631 O O . ALA A 1 81 ? 13.499 4.288 -3.000 1.00 94.75 81 ALA A O 1
ATOM 632 N N . ASN A 1 82 ? 12.304 3.142 -1.473 1.00 93.75 82 ASN A N 1
ATOM 633 C CA . ASN A 1 82 ? 13.194 3.342 -0.341 1.00 93.75 82 ASN A CA 1
ATOM 634 C C . ASN A 1 82 ? 13.545 1.957 0.221 1.00 93.75 82 ASN A C 1
ATOM 636 O O . ASN A 1 82 ? 12.911 1.500 1.174 1.00 93.75 82 ASN A O 1
ATOM 640 N N . PRO A 1 83 ? 14.536 1.244 -0.358 1.00 92.56 83 PRO A N 1
ATOM 641 C CA . PRO A 1 83 ? 14.794 -0.155 -0.008 1.00 92.56 83 PRO A CA 1
ATOM 642 C C . PRO A 1 83 ? 15.131 -0.361 1.472 1.00 92.56 83 PRO A C 1
ATOM 644 O O . PRO A 1 83 ? 14.768 -1.376 2.052 1.00 92.56 83 PRO A O 1
ATOM 647 N N . ARG A 1 84 ? 15.782 0.617 2.116 1.00 90.69 84 ARG A N 1
ATOM 648 C CA . ARG A 1 84 ? 16.086 0.553 3.557 1.00 90.69 84 ARG A CA 1
ATOM 649 C C . ARG A 1 84 ? 14.843 0.544 4.438 1.00 90.69 84 ARG A C 1
ATOM 651 O O . ARG A 1 84 ? 14.900 0.043 5.551 1.00 90.69 84 ARG A O 1
ATOM 658 N N . ASP A 1 85 ? 13.759 1.119 3.938 1.00 89.69 85 ASP A N 1
ATOM 659 C CA . ASP A 1 85 ? 12.490 1.237 4.645 1.00 89.69 85 ASP A CA 1
ATOM 660 C C . ASP A 1 85 ? 11.481 0.176 4.192 1.00 89.69 85 ASP A C 1
ATOM 662 O O . ASP A 1 85 ? 10.319 0.228 4.588 1.00 89.69 85 ASP A O 1
ATOM 666 N N . GLY A 1 86 ? 11.906 -0.770 3.345 1.00 92.88 86 GLY A N 1
ATOM 667 C CA . GLY A 1 86 ? 11.020 -1.814 2.851 1.00 92.88 86 GLY A CA 1
ATOM 668 C C . GLY A 1 86 ? 10.009 -1.340 1.809 1.00 92.88 86 GLY A C 1
ATOM 669 O O . GLY A 1 86 ? 9.058 -2.062 1.531 1.00 92.88 86 GLY A O 1
ATOM 670 N N . GLU A 1 87 ? 10.179 -0.138 1.253 1.00 93.44 87 GLU A N 1
ATOM 671 C CA . GLU A 1 87 ? 9.166 0.523 0.432 1.00 93.44 87 GLU A CA 1
ATOM 672 C C . GLU A 1 87 ? 9.511 0.478 -1.054 1.00 93.44 87 GLU A C 1
ATOM 674 O O . GLU A 1 87 ? 10.606 0.868 -1.473 1.00 93.44 87 GLU A O 1
ATOM 679 N N . VAL A 1 88 ? 8.535 0.079 -1.864 1.00 95.06 88 VAL A N 1
ATOM 680 C CA . VAL A 1 88 ? 8.569 0.219 -3.320 1.00 95.06 88 VAL A CA 1
ATOM 681 C C . VAL A 1 88 ? 7.227 0.764 -3.768 1.00 95.06 88 VAL A C 1
ATOM 683 O O . VAL A 1 88 ? 6.193 0.236 -3.382 1.00 95.06 88 VAL A O 1
ATOM 686 N N . HIS A 1 89 ? 7.220 1.788 -4.605 1.00 94.00 89 HIS A N 1
ATOM 687 C CA . HIS A 1 89 ? 6.023 2.265 -5.274 1.00 94.00 89 HIS A CA 1
ATOM 688 C C . HIS A 1 89 ? 6.239 2.276 -6.778 1.00 94.00 89 HIS A C 1
ATOM 690 O O . HIS A 1 89 ? 7.336 2.516 -7.280 1.00 94.00 89 HIS A O 1
ATOM 696 N N . TRP A 1 90 ? 5.179 2.034 -7.524 1.00 94.12 90 TRP A N 1
ATOM 697 C CA . TRP A 1 90 ? 5.214 2.180 -8.962 1.00 94.12 90 TRP A CA 1
ATOM 698 C C . TRP A 1 90 ? 3.889 2.665 -9.511 1.00 94.12 90 TRP A C 1
ATOM 700 O O . TRP A 1 90 ? 2.842 2.632 -8.864 1.00 94.12 90 TRP A O 1
ATOM 710 N N . GLN A 1 91 ? 3.965 3.115 -10.750 1.00 92.44 91 GLN A N 1
ATOM 711 C CA . GLN A 1 91 ? 2.853 3.527 -11.570 1.00 92.44 91 GLN A CA 1
ATOM 712 C C . GLN A 1 91 ? 3.030 2.899 -12.949 1.00 92.44 91 GLN A C 1
ATOM 714 O O . GLN A 1 91 ? 4.027 3.169 -13.622 1.00 92.44 91 GLN A O 1
ATOM 719 N N . ILE A 1 92 ? 2.060 2.085 -13.367 1.00 90.94 92 ILE A N 1
ATOM 720 C CA . ILE A 1 92 ? 2.074 1.421 -14.673 1.00 90.94 92 ILE A CA 1
ATOM 721 C C . ILE A 1 92 ? 0.717 1.512 -15.364 1.00 90.94 92 ILE A C 1
ATOM 723 O O . ILE A 1 92 ? -0.334 1.419 -14.728 1.00 90.94 92 ILE A O 1
ATOM 727 N N . ARG A 1 93 ? 0.718 1.668 -16.687 1.00 88.75 93 ARG A N 1
ATOM 728 C CA . ARG A 1 93 ? -0.505 1.582 -17.495 1.00 88.75 93 ARG A CA 1
ATOM 729 C C . ARG A 1 93 ? -0.684 0.145 -17.971 1.00 88.75 93 ARG A C 1
ATOM 731 O O . ARG A 1 93 ? 0.026 -0.302 -18.863 1.00 88.75 93 ARG A O 1
ATOM 738 N N . THR A 1 94 ? -1.623 -0.582 -17.374 1.00 88.88 94 THR A N 1
ATOM 739 C CA . THR A 1 94 ? -1.784 -2.018 -17.636 1.00 88.88 94 THR A CA 1
ATOM 740 C C . THR A 1 94 ? -3.235 -2.466 -17.495 1.00 88.88 94 THR A C 1
ATOM 742 O O . THR A 1 94 ? -4.059 -1.768 -16.903 1.00 88.88 94 THR A O 1
ATOM 745 N N . ALA A 1 95 ? -3.540 -3.643 -18.039 1.00 90.56 95 ALA A N 1
ATOM 746 C CA . ALA A 1 95 ? -4.805 -4.312 -17.790 1.00 90.56 95 ALA A CA 1
ATOM 747 C C . ALA A 1 95 ? -4.759 -5.007 -16.418 1.00 90.56 95 ALA A C 1
ATOM 749 O O . ALA A 1 95 ? -3.815 -5.747 -16.145 1.00 90.56 95 ALA A O 1
ATOM 750 N N . TRP A 1 96 ? -5.752 -4.802 -15.553 1.00 93.62 96 TRP A N 1
ATOM 751 C CA . TRP A 1 96 ? -5.780 -5.442 -14.234 1.00 93.62 96 TRP A CA 1
ATOM 752 C C . TRP A 1 96 ? -7.191 -5.798 -13.762 1.00 93.62 96 TRP A C 1
ATOM 754 O O . TRP A 1 96 ? -8.191 -5.239 -14.210 1.00 93.62 96 TRP A O 1
ATOM 764 N N . SER A 1 97 ? -7.255 -6.746 -12.833 1.00 94.25 97 SER A N 1
ATOM 765 C CA . SER A 1 97 ? -8.443 -7.095 -12.053 1.00 94.25 97 SER A CA 1
ATOM 766 C C . SER A 1 97 ? -8.046 -7.225 -10.581 1.00 94.25 97 SER A C 1
ATOM 768 O O . SER A 1 97 ? -6.859 -7.363 -10.281 1.00 94.25 97 SER A O 1
ATOM 770 N N . ILE A 1 98 ? -9.020 -7.212 -9.664 1.00 94.62 98 ILE A N 1
ATOM 771 C CA . ILE A 1 98 ? -8.757 -7.441 -8.233 1.00 94.62 98 ILE A CA 1
ATOM 772 C C . ILE A 1 98 ? -7.986 -8.753 -8.024 1.00 94.62 98 ILE A C 1
ATOM 774 O O . ILE A 1 98 ? -6.983 -8.755 -7.321 1.00 94.62 98 ILE A O 1
ATOM 778 N N . GLN A 1 99 ? -8.391 -9.836 -8.695 1.00 95.19 99 GLN A N 1
ATOM 779 C CA . GLN A 1 99 ? -7.728 -11.135 -8.574 1.00 95.19 99 GLN A CA 1
ATOM 780 C C . GLN A 1 99 ? -6.246 -11.070 -8.977 1.00 95.19 99 GLN A C 1
ATOM 782 O O . GLN A 1 99 ? -5.386 -11.522 -8.226 1.00 95.19 99 GLN A O 1
ATOM 787 N N . CYS A 1 100 ? -5.935 -10.435 -10.112 1.00 94.50 100 CYS A N 1
ATOM 788 C CA . CYS A 1 100 ? -4.549 -10.287 -10.564 1.00 94.50 100 CYS A CA 1
ATOM 789 C C . CYS A 1 100 ? -3.713 -9.447 -9.588 1.00 94.50 100 CYS A C 1
ATOM 791 O O . CYS A 1 100 ? -2.538 -9.729 -9.379 1.00 94.50 100 CYS A O 1
ATOM 793 N N . VAL A 1 101 ? -4.309 -8.414 -8.984 1.00 94.75 101 VAL A N 1
ATOM 794 C CA . VAL A 1 101 ? -3.635 -7.578 -7.981 1.00 94.75 101 VAL A CA 1
ATOM 795 C C . VAL A 1 101 ? -3.344 -8.375 -6.707 1.00 94.75 101 VAL A C 1
ATOM 797 O O . VAL A 1 101 ? -2.238 -8.284 -6.176 1.00 94.75 101 VAL A O 1
ATOM 800 N N . VAL A 1 102 ? -4.299 -9.187 -6.246 1.00 95.94 102 VAL A N 1
ATOM 801 C CA . VAL A 1 102 ? -4.135 -10.063 -5.074 1.00 95.94 102 VAL A CA 1
ATOM 802 C C . VAL A 1 102 ? -2.992 -11.054 -5.292 1.00 95.94 102 VAL A C 1
ATOM 804 O O . VAL A 1 102 ? -2.084 -11.145 -4.465 1.00 95.94 102 VAL A O 1
ATOM 807 N N . GLU A 1 103 ? -2.999 -11.753 -6.427 1.00 95.62 103 GLU A N 1
ATOM 808 C CA . GLU A 1 103 ? -1.952 -12.714 -6.797 1.00 95.62 103 GLU A CA 1
ATOM 809 C C . GLU A 1 103 ? -0.579 -12.050 -6.912 1.00 95.62 103 GLU A C 1
ATOM 811 O O . GLU A 1 103 ? 0.413 -12.582 -6.413 1.00 95.62 103 GLU A O 1
ATOM 816 N N . TYR A 1 104 ? -0.528 -10.861 -7.514 1.00 95.75 104 TYR A N 1
ATOM 817 C CA . TYR A 1 104 ? 0.706 -10.104 -7.673 1.00 95.75 104 TYR A CA 1
ATOM 818 C C . TYR A 1 104 ? 1.324 -9.728 -6.324 1.00 95.75 104 TYR A C 1
ATOM 820 O O . TYR A 1 104 ? 2.484 -10.041 -6.064 1.00 95.75 104 TYR A O 1
ATOM 828 N N . VAL A 1 105 ? 0.556 -9.107 -5.427 1.00 96.19 105 VAL A N 1
ATOM 829 C CA . VAL A 1 105 ? 1.065 -8.692 -4.108 1.00 96.19 105 VAL A CA 1
ATOM 830 C C . VAL A 1 105 ? 1.486 -9.907 -3.279 1.00 96.19 105 VAL A C 1
ATOM 832 O O . VAL A 1 105 ? 2.528 -9.865 -2.622 1.00 96.19 105 VAL A O 1
ATOM 835 N N . ARG A 1 106 ? 0.725 -11.009 -3.354 1.00 94.25 106 ARG A N 1
ATOM 836 C CA . ARG A 1 106 ? 1.093 -12.279 -2.716 1.00 94.25 106 ARG A CA 1
ATOM 837 C C . ARG A 1 106 ? 2.456 -12.765 -3.211 1.00 94.25 106 ARG A C 1
ATOM 839 O O . ARG A 1 106 ? 3.310 -13.096 -2.394 1.00 94.25 106 ARG A O 1
ATOM 846 N N . ALA A 1 107 ? 2.689 -12.767 -4.524 1.00 95.75 107 ALA A N 1
ATOM 847 C CA . ALA A 1 107 ? 3.961 -13.195 -5.110 1.00 95.75 107 ALA A CA 1
ATOM 848 C C . ALA A 1 107 ? 5.141 -12.289 -4.705 1.00 95.75 107 ALA A C 1
ATOM 850 O O . ALA A 1 107 ? 6.264 -12.766 -4.508 1.00 95.75 107 ALA A O 1
ATOM 851 N N . LEU A 1 108 ? 4.893 -10.989 -4.522 1.00 96.31 108 LEU A N 1
ATOM 852 C CA . LEU A 1 108 ? 5.904 -10.063 -4.011 1.00 96.31 108 LEU A CA 1
ATOM 853 C C . LEU A 1 108 ? 6.309 -10.384 -2.562 1.00 96.31 108 LEU A C 1
ATOM 855 O O . LEU A 1 108 ? 7.471 -10.192 -2.194 1.00 96.31 108 LEU A O 1
ATOM 859 N N . GLY A 1 109 ? 5.396 -10.928 -1.754 1.00 94.81 109 GLY A N 1
ATOM 860 C CA . GLY A 1 109 ? 5.602 -11.112 -0.315 1.00 94.81 109 GLY A CA 1
ATOM 861 C C . GLY A 1 109 ? 5.546 -9.790 0.455 1.00 94.81 109 GLY A C 1
ATOM 862 O O . GLY A 1 109 ? 6.182 -9.655 1.496 1.00 94.81 109 GLY A O 1
ATOM 863 N N . ALA A 1 110 ? 4.829 -8.800 -0.082 1.00 96.00 110 ALA A N 1
ATOM 864 C CA . ALA A 1 110 ? 4.554 -7.559 0.625 1.00 96.00 110 ALA A CA 1
ATOM 865 C C . ALA A 1 110 ? 3.482 -7.804 1.694 1.00 96.00 110 ALA A C 1
ATOM 867 O O . ALA A 1 110 ? 2.485 -8.477 1.429 1.00 96.00 110 ALA A O 1
ATOM 868 N N . TRP A 1 111 ? 3.674 -7.243 2.888 1.00 96.06 111 TRP A N 1
ATOM 869 C CA . TRP A 1 111 ? 2.704 -7.334 3.984 1.00 96.06 111 TRP A CA 1
ATOM 870 C C . TRP A 1 111 ? 1.645 -6.221 3.930 1.00 96.06 111 TRP A C 1
ATOM 872 O O . TRP A 1 111 ? 0.569 -6.363 4.512 1.00 96.06 111 TRP A O 1
ATOM 882 N N . LEU A 1 112 ? 1.922 -5.135 3.199 1.00 95.19 112 LEU A N 1
ATOM 883 C CA . LEU A 1 112 ? 0.967 -4.077 2.862 1.00 95.19 112 LEU A CA 1
ATOM 884 C C . LEU A 1 112 ? 1.092 -3.718 1.382 1.00 95.19 112 LEU A C 1
ATOM 886 O O . LEU A 1 112 ? 2.200 -3.548 0.869 1.00 95.19 112 LEU A O 1
ATOM 890 N N . ALA A 1 113 ? -0.049 -3.515 0.730 1.00 95.56 113 ALA A N 1
ATOM 891 C CA . ALA A 1 113 ? -0.136 -2.795 -0.532 1.00 95.56 113 ALA A CA 1
ATOM 892 C C . ALA A 1 113 ? -1.174 -1.671 -0.435 1.00 95.56 113 ALA A C 1
ATOM 894 O O . ALA A 1 113 ? -2.255 -1.868 0.111 1.00 95.56 113 ALA A O 1
ATOM 895 N N . VAL A 1 114 ? -0.871 -0.497 -0.975 1.00 93.94 114 VAL A N 1
ATOM 896 C CA . VAL A 1 114 ? -1.777 0.656 -1.041 1.00 93.94 114 VAL A CA 1
ATOM 897 C C . VAL A 1 114 ? -1.930 1.042 -2.499 1.00 93.94 114 VAL A C 1
ATOM 899 O O . VAL A 1 114 ? -0.934 1.223 -3.193 1.00 93.94 114 VAL A O 1
ATOM 902 N N . PHE A 1 115 ? -3.163 1.163 -2.978 1.00 93.12 115 PHE A N 1
ATOM 903 C CA . PHE A 1 115 ? -3.441 1.463 -4.378 1.00 93.12 115 PHE A CA 1
ATOM 904 C C . PHE A 1 115 ? -3.925 2.898 -4.520 1.00 93.12 115 PHE A C 1
ATOM 906 O O . PHE A 1 115 ? -4.896 3.275 -3.870 1.00 93.12 115 PHE A O 1
ATOM 913 N N . GLY A 1 116 ? -3.252 3.687 -5.359 1.00 88.25 116 GLY A N 1
ATOM 914 C CA . GLY A 1 116 ? -3.562 5.096 -5.610 1.00 88.25 116 GLY A CA 1
ATOM 915 C C . GLY A 1 116 ? -4.875 5.305 -6.372 1.00 88.25 116 GLY A C 1
ATOM 916 O O . GLY A 1 116 ? -5.552 4.353 -6.757 1.00 88.25 116 GLY A O 1
ATOM 917 N N . GLY A 1 117 ? -5.291 6.564 -6.529 1.00 84.38 117 GLY A N 1
ATOM 918 C CA . GLY A 1 117 ? -6.562 6.905 -7.179 1.00 84.38 117 GLY A CA 1
ATOM 919 C C . GLY A 1 117 ? -6.604 6.471 -8.649 1.00 84.38 117 GLY A C 1
ATOM 920 O O . GLY A 1 117 ? -5.587 6.499 -9.340 1.00 84.38 117 GLY A O 1
ATOM 921 N N . LEU A 1 118 ? -7.788 6.087 -9.137 1.00 84.25 118 LEU A N 1
ATOM 922 C CA . LEU A 1 118 ? -7.982 5.654 -10.532 1.00 84.25 118 LEU A CA 1
ATOM 923 C C . LEU A 1 118 ? -8.096 6.809 -11.531 1.00 84.25 118 LEU A C 1
ATOM 925 O O . LEU A 1 118 ? -7.961 6.602 -12.738 1.00 84.25 118 LEU A O 1
ATOM 929 N N . TYR A 1 119 ? -8.374 8.013 -11.038 1.00 79.31 119 TYR A N 1
ATOM 930 C CA . TYR A 1 119 ? -8.660 9.177 -11.864 1.00 79.31 119 TYR A CA 1
ATOM 931 C C . TYR A 1 119 ? -7.450 10.105 -11.896 1.00 79.31 119 TYR A C 1
ATOM 933 O O . TYR A 1 119 ? -6.895 10.467 -10.856 1.00 79.31 119 TYR A O 1
ATOM 941 N N . GLU A 1 120 ? -7.051 10.501 -13.105 1.00 65.25 120 GLU A N 1
ATOM 942 C CA . GLU A 1 120 ? -6.006 11.500 -13.289 1.00 65.25 120 GLU A CA 1
ATOM 943 C C . GLU A 1 120 ? -6.434 12.840 -12.660 1.00 65.25 120 GLU A C 1
ATOM 945 O O . GLU A 1 120 ? -7.604 13.228 -12.637 1.00 65.25 120 GLU A O 1
ATOM 950 N N . SER A 1 121 ? -5.441 13.539 -12.125 1.00 54.38 121 SER A N 1
ATOM 951 C CA . SER A 1 121 ? -5.492 14.625 -11.140 1.00 54.38 121 SER A CA 1
ATOM 952 C C . SER A 1 121 ? -6.332 15.862 -11.433 1.00 54.38 121 SER A C 1
ATOM 954 O O . SER A 1 121 ? -6.402 16.747 -10.583 1.00 54.38 121 SER A O 1
ATOM 956 N N . LYS A 1 122 ? -6.985 15.957 -12.590 1.00 45.62 122 LYS A N 1
ATOM 957 C CA . LYS A 1 122 ? -7.787 17.139 -12.924 1.00 45.62 122 LYS A CA 1
ATOM 958 C C . LYS A 1 122 ? -9.066 17.252 -12.082 1.00 45.62 122 LYS A C 1
ATOM 960 O O . LYS A 1 122 ? -9.532 18.367 -11.892 1.00 45.62 122 LYS A O 1
ATOM 965 N N . ASN A 1 123 ? -9.568 16.144 -11.521 1.00 39.75 123 ASN A N 1
ATOM 966 C CA . ASN A 1 123 ? -10.867 16.086 -10.830 1.00 39.75 123 ASN A CA 1
ATOM 967 C C . ASN A 1 123 ? -10.808 15.562 -9.372 1.00 39.75 123 ASN A C 1
ATOM 969 O O . ASN A 1 123 ? -11.732 14.889 -8.930 1.00 39.75 123 ASN A O 1
ATOM 973 N N . GLY A 1 124 ? -9.754 15.872 -8.604 1.00 41.62 124 GLY A N 1
ATOM 974 C CA . GLY A 1 124 ? -9.891 15.906 -7.132 1.00 41.62 124 GLY A CA 1
ATOM 975 C C . GLY A 1 124 ? -9.311 14.755 -6.300 1.00 41.62 124 GLY A C 1
ATOM 976 O O . GLY A 1 124 ? -9.654 14.651 -5.128 1.00 41.62 124 GLY A O 1
ATOM 977 N N . TRP A 1 125 ? -8.416 13.922 -6.846 1.00 49.69 125 TRP A N 1
ATOM 978 C CA . TRP A 1 125 ? -7.690 12.915 -6.042 1.00 49.69 125 TRP A CA 1
ATOM 979 C C . TRP A 1 125 ? -6.220 13.261 -5.778 1.00 49.69 125 TRP A C 1
ATOM 981 O O . TRP A 1 125 ? -5.701 12.950 -4.708 1.00 49.69 125 TRP A O 1
ATOM 991 N N . GLN A 1 126 ? -5.536 13.940 -6.709 1.00 43.09 126 GLN A N 1
ATOM 992 C CA . GLN A 1 126 ? -4.303 14.636 -6.338 1.00 43.09 126 GLN A CA 1
ATOM 993 C C . GLN A 1 126 ? -4.714 15.885 -5.586 1.00 43.09 126 GLN A C 1
ATOM 995 O O . GLN A 1 126 ? -5.568 16.621 -6.074 1.00 43.09 126 GLN A O 1
ATOM 1000 N N . GLY A 1 127 ? -4.129 16.056 -4.402 1.00 40.25 127 GLY A N 1
ATOM 1001 C CA . GLY A 1 127 ? -4.506 17.053 -3.416 1.00 40.25 127 GLY A CA 1
ATOM 1002 C C . GLY A 1 127 ? -5.102 18.314 -4.021 1.00 40.25 127 GLY A C 1
ATOM 1003 O O . GLY A 1 127 ? -4.477 18.963 -4.865 1.00 40.25 127 GLY A O 1
ATOM 1004 N N . HIS A 1 128 ? -6.290 18.671 -3.525 1.00 34.75 128 HIS A N 1
ATOM 1005 C CA . HIS A 1 128 ? -6.664 20.070 -3.404 1.00 34.75 128 HIS A CA 1
ATOM 1006 C C . HIS A 1 128 ? -5.389 20.852 -3.091 1.00 34.75 128 HIS A C 1
ATOM 1008 O O . HIS A 1 128 ? -4.724 20.611 -2.074 1.00 34.75 128 HIS A O 1
ATOM 1014 N N . LYS A 1 129 ? -4.976 21.676 -4.058 1.00 35.66 129 LYS A N 1
ATOM 1015 C CA . LYS A 1 129 ? -3.825 22.547 -3.900 1.00 35.66 129 LYS A CA 1
ATOM 1016 C C . LYS A 1 129 ? -4.039 23.309 -2.600 1.00 35.66 129 LYS A C 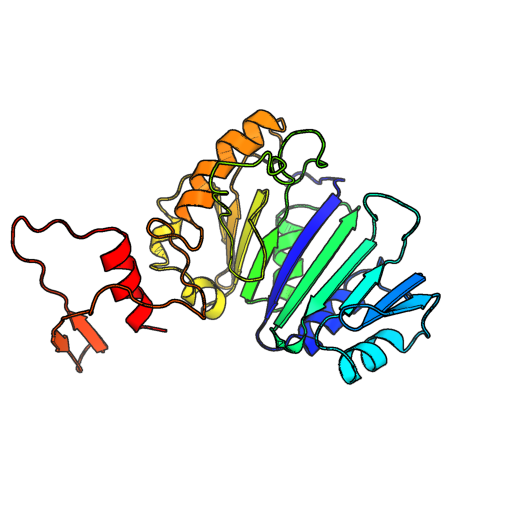1
ATOM 1018 O O . LYS A 1 129 ? -5.150 23.731 -2.296 1.00 35.66 129 LYS A O 1
ATOM 1023 N N . SER A 1 130 ? -2.972 23.406 -1.819 1.00 35.22 130 SER A N 1
ATOM 1024 C CA . SER A 1 130 ? -2.905 24.316 -0.688 1.00 35.22 130 SER A CA 1
ATOM 1025 C C . SER A 1 130 ? -3.001 25.736 -1.220 1.00 35.22 130 SER A C 1
ATOM 1027 O O . SER A 1 130 ? -1.978 26.365 -1.487 1.00 35.22 130 SER A O 1
ATOM 1029 N N . ASP A 1 131 ? -4.224 26.207 -1.385 1.00 33.16 131 ASP A N 1
ATOM 1030 C CA . ASP A 1 131 ? -4.509 27.608 -1.168 1.00 33.16 131 ASP A CA 1
ATOM 1031 C C . ASP A 1 131 ? -4.412 27.781 0.356 1.00 33.16 131 ASP A C 1
ATOM 1033 O O . ASP A 1 131 ? -4.966 26.984 1.116 1.00 33.16 131 ASP A O 1
ATOM 1037 N N . GLY A 1 132 ? -3.524 28.677 0.792 1.00 32.59 132 GLY A N 1
ATOM 1038 C CA . GLY A 1 132 ? -3.138 28.837 2.194 1.00 32.59 132 GLY A CA 1
ATOM 1039 C C . GLY A 1 132 ? -4.344 28.998 3.124 1.00 32.59 132 GLY A C 1
ATOM 1040 O O . GLY A 1 132 ? -5.345 29.581 2.732 1.00 32.59 132 GLY A O 1
ATOM 1041 N N . ASP A 1 133 ? -4.202 28.496 4.352 1.00 32.62 133 ASP A N 1
ATOM 1042 C CA . ASP A 1 133 ? -5.200 28.465 5.434 1.00 32.62 133 ASP A CA 1
ATOM 1043 C C . ASP A 1 133 ? -6.273 27.363 5.359 1.00 32.62 133 ASP A C 1
ATOM 1045 O O . ASP A 1 133 ? -7.424 27.575 4.994 1.00 32.62 133 ASP A O 1
ATOM 1049 N N . GLY A 1 134 ? -5.910 26.163 5.827 1.00 29.61 134 GLY A N 1
ATOM 1050 C CA . GLY A 1 134 ? -6.870 25.108 6.168 1.00 29.61 134 GLY A CA 1
ATOM 1051 C C . GLY A 1 134 ? -6.226 23.726 6.177 1.00 29.61 134 GLY A C 1
ATOM 1052 O O . GLY A 1 134 ? -5.787 23.238 5.141 1.00 29.61 134 GLY A O 1
ATOM 1053 N N . GLY A 1 135 ? -6.115 23.107 7.354 1.00 32.16 135 GLY A N 1
ATOM 1054 C CA . GLY A 1 135 ? -5.405 21.844 7.567 1.00 32.16 135 GLY A CA 1
ATOM 1055 C C . GLY A 1 135 ? -5.774 20.752 6.558 1.00 32.16 135 GLY A C 1
ATOM 1056 O O . GLY A 1 135 ? -6.939 20.403 6.388 1.00 32.16 135 GLY A O 1
ATOM 1057 N N . ARG A 1 136 ? -4.756 20.189 5.899 1.00 49.19 136 ARG A N 1
ATOM 1058 C CA . ARG A 1 136 ? -4.909 18.989 5.076 1.00 49.19 136 ARG A CA 1
ATOM 1059 C C . ARG A 1 136 ? -5.218 17.814 5.998 1.00 49.19 136 ARG A C 1
ATOM 1061 O O . ARG A 1 136 ? -4.354 17.411 6.771 1.00 49.19 136 ARG A O 1
ATOM 1068 N N . GLU A 1 137 ? -6.389 17.209 5.870 1.00 46.53 137 GLU A N 1
ATOM 1069 C CA . GLU A 1 137 ? -6.603 15.865 6.399 1.00 46.53 137 GLU A CA 1
ATOM 1070 C C . GLU A 1 137 ? -5.971 14.846 5.435 1.00 46.53 137 GLU A C 1
ATOM 1072 O O . GLU A 1 137 ? -6.641 14.201 4.631 1.00 46.53 137 GLU A O 1
ATOM 1077 N N . LEU A 1 138 ? -4.638 14.755 5.440 1.00 51.94 138 LEU A N 1
ATOM 1078 C CA . LEU A 1 138 ? -3.942 13.666 4.760 1.00 51.94 138 LEU A CA 1
ATOM 1079 C C . LEU A 1 138 ? -4.131 12.400 5.595 1.00 51.94 138 LEU A C 1
ATOM 1081 O O . LEU A 1 138 ? -3.447 12.203 6.592 1.00 51.94 138 LEU A O 1
ATOM 1085 N N . PHE A 1 139 ? -5.066 11.549 5.186 1.00 59.56 139 PHE A N 1
ATOM 1086 C CA . PHE A 1 139 ? -5.236 10.220 5.760 1.00 59.56 139 PHE A CA 1
ATOM 1087 C C . PHE A 1 139 ? -4.248 9.270 5.095 1.00 59.56 139 PHE A C 1
ATOM 1089 O O . PHE A 1 139 ? -4.488 8.802 3.986 1.00 59.56 139 PHE A O 1
ATOM 1096 N N . GLY A 1 140 ? -3.095 9.056 5.723 1.00 59.62 140 GLY A N 1
ATOM 1097 C CA . GLY A 1 140 ? -2.018 8.243 5.166 1.00 59.62 140 GLY A CA 1
ATOM 1098 C C . GLY A 1 140 ? -1.915 6.865 5.806 1.00 59.62 140 GLY A C 1
ATOM 1099 O O . GLY A 1 140 ? -2.213 6.683 6.984 1.00 59.62 140 GLY A O 1
ATOM 1100 N N . PHE A 1 141 ? -1.389 5.908 5.046 1.00 55.62 141 PHE A N 1
ATOM 1101 C CA . PHE A 1 141 ? -0.784 4.696 5.592 1.00 55.62 141 PHE A CA 1
ATOM 1102 C C . PHE A 1 141 ? 0.711 4.923 5.804 1.00 55.62 141 PHE A C 1
ATOM 1104 O O . PHE A 1 141 ? 1.540 4.386 5.066 1.00 55.62 141 PHE A O 1
ATOM 1111 N N . SER A 1 142 ? 1.086 5.741 6.795 1.00 60.88 142 SER A N 1
ATOM 1112 C CA . SER A 1 142 ? 2.499 6.079 7.036 1.00 60.88 142 SER A CA 1
ATOM 1113 C C . SER A 1 142 ? 3.202 6.479 5.715 1.00 60.88 142 SER A C 1
ATOM 1115 O O . SER A 1 142 ? 2.689 7.302 4.956 1.00 60.88 142 SER A O 1
ATOM 1117 N N . ARG A 1 143 ? 4.351 5.867 5.402 1.00 61.03 143 ARG A N 1
ATOM 1118 C CA . ARG A 1 143 ? 5.164 6.119 4.201 1.00 61.03 143 ARG A CA 1
ATOM 1119 C C . ARG A 1 143 ? 4.530 5.663 2.881 1.00 61.03 143 ARG A C 1
ATOM 1121 O O . ARG A 1 143 ? 4.909 6.187 1.845 1.00 61.03 143 ARG A O 1
ATOM 1128 N N . ALA A 1 144 ? 3.543 4.762 2.898 1.00 58.31 144 ALA A N 1
ATOM 1129 C CA . ALA A 1 144 ? 2.916 4.237 1.677 1.00 58.31 144 ALA A CA 1
ATOM 1130 C C . ALA A 1 144 ? 1.957 5.234 0.987 1.00 58.31 144 ALA A C 1
ATOM 1132 O O . ALA A 1 144 ? 1.462 4.951 -0.107 1.00 58.31 144 ALA A O 1
ATOM 1133 N N . GLY A 1 145 ? 1.725 6.402 1.600 1.00 66.00 145 GLY A N 1
ATOM 1134 C CA . GLY A 1 145 ? 0.872 7.466 1.074 1.00 66.00 145 GLY A CA 1
ATOM 1135 C C . GLY A 1 145 ? -0.602 7.310 1.451 1.00 66.00 145 GLY A C 1
ATOM 1136 O O . GLY A 1 145 ? -0.989 6.400 2.187 1.00 66.00 145 GLY A O 1
ATOM 1137 N N . ALA A 1 146 ? -1.429 8.240 0.972 1.00 67.81 146 ALA A N 1
ATOM 1138 C CA . ALA A 1 146 ? -2.875 8.163 1.147 1.00 67.81 146 ALA A CA 1
ATOM 1139 C C . ALA A 1 146 ? -3.457 7.057 0.252 1.00 67.81 146 ALA A C 1
ATOM 1141 O O . ALA A 1 146 ? -3.080 6.976 -0.924 1.00 67.81 146 ALA A O 1
ATOM 1142 N N . PRO A 1 147 ? -4.365 6.210 0.766 1.00 77.31 147 PRO A N 1
ATOM 1143 C CA . PRO A 1 147 ? -5.057 5.262 -0.079 1.00 77.31 147 PRO A CA 1
ATOM 1144 C C . PRO A 1 147 ? -5.839 5.960 -1.180 1.00 77.31 147 PRO A C 1
ATOM 1146 O O . PRO A 1 147 ? -6.485 6.981 -0.982 1.00 77.31 147 PRO A O 1
ATOM 1149 N N . GLY A 1 148 ? -5.790 5.362 -2.358 1.00 87.62 148 GLY A N 1
ATOM 1150 C CA . GLY A 1 148 ? -6.690 5.646 -3.452 1.00 87.62 148 GLY A CA 1
ATOM 1151 C C . GLY A 1 148 ? -7.963 4.820 -3.321 1.00 87.62 148 GLY A C 1
ATOM 1152 O O . GLY A 1 148 ? -8.746 4.972 -2.381 1.00 87.62 148 GLY A O 1
ATOM 1153 N N . TRP A 1 149 ? -8.133 3.891 -4.262 1.00 93.00 149 TRP A N 1
ATOM 1154 C CA . TRP A 1 149 ? -9.307 3.021 -4.314 1.00 93.00 149 TRP A CA 1
ATOM 1155 C C . TRP A 1 149 ? -9.279 1.876 -3.300 1.00 93.00 149 TRP A C 1
ATOM 1157 O O . TRP A 1 149 ? -10.336 1.337 -2.969 1.00 93.00 149 TRP A O 1
ATOM 1167 N N . GLY A 1 150 ? -8.106 1.494 -2.790 1.00 94.69 150 GLY A N 1
ATOM 1168 C CA . GLY A 1 150 ? -8.009 0.388 -1.844 1.00 94.69 150 GLY A CA 1
ATOM 1169 C C . GLY A 1 150 ? -6.641 0.206 -1.203 1.00 94.69 150 GLY A C 1
ATOM 1170 O O . GLY A 1 150 ? -5.655 0.839 -1.584 1.00 94.69 150 GLY A O 1
ATOM 1171 N N . CYS A 1 151 ? -6.582 -0.701 -0.238 1.00 95.56 151 CYS A N 1
ATOM 1172 C CA . CYS A 1 151 ? -5.344 -1.227 0.327 1.00 95.56 151 CYS A CA 1
ATOM 1173 C C . CYS A 1 151 ? -5.510 -2.703 0.692 1.00 95.56 151 CYS A C 1
ATOM 1175 O O . CYS A 1 151 ? -6.626 -3.198 0.840 1.00 95.56 151 CYS A O 1
ATOM 1177 N N . MET A 1 152 ? -4.401 -3.418 0.822 1.00 96.62 152 MET A N 1
ATOM 1178 C CA . MET A 1 152 ? -4.387 -4.838 1.125 1.00 96.62 152 MET A CA 1
ATOM 1179 C C . MET A 1 152 ? -3.414 -5.161 2.246 1.00 96.62 152 MET A C 1
ATOM 1181 O O . MET A 1 152 ? -2.259 -4.742 2.208 1.00 96.62 152 MET A O 1
ATOM 1185 N N . LEU A 1 153 ? -3.893 -5.938 3.212 1.00 96.50 153 LEU A N 1
ATOM 1186 C CA . LEU A 1 153 ? -3.140 -6.441 4.353 1.00 96.50 153 LEU A CA 1
ATOM 1187 C C . LEU A 1 153 ? -2.891 -7.930 4.150 1.00 96.50 153 LEU A C 1
ATOM 1189 O O . LEU A 1 153 ? -3.832 -8.675 3.867 1.00 96.50 153 LEU A O 1
ATOM 1193 N N . VAL A 1 154 ? -1.636 -8.351 4.281 1.00 96.69 154 VAL A N 1
ATOM 1194 C CA . VAL A 1 154 ? -1.216 -9.732 4.023 1.00 96.69 154 VAL A CA 1
ATOM 1195 C C . VAL A 1 154 ? -0.559 -10.311 5.268 1.00 96.69 154 VAL A C 1
ATOM 1197 O O . VAL A 1 154 ? 0.404 -9.752 5.804 1.00 96.69 154 VAL A O 1
ATOM 1200 N N . GLY A 1 155 ? -1.087 -11.448 5.714 1.00 95.81 155 GLY A N 1
ATOM 1201 C CA . GLY A 1 155 ? -0.584 -12.194 6.856 1.00 95.81 155 GLY A CA 1
ATOM 1202 C C . GLY A 1 155 ? -0.694 -11.442 8.179 1.00 95.81 155 GLY A C 1
ATOM 1203 O O . GLY A 1 155 ? -1.267 -10.351 8.291 1.00 95.81 155 GLY A O 1
ATOM 1204 N N . GLU A 1 156 ? -0.088 -12.029 9.206 1.00 93.44 156 GLU A N 1
ATOM 1205 C CA . GLU A 1 156 ? -0.078 -11.461 10.549 1.00 93.44 156 GLU A CA 1
ATOM 1206 C C . GLU A 1 156 ? 0.593 -10.088 10.589 1.00 93.44 156 GLU A C 1
ATOM 1208 O O . GLU A 1 156 ? 0.050 -9.164 11.188 1.00 93.44 156 GLU A O 1
ATOM 1213 N N . ARG A 1 157 ? 1.712 -9.922 9.874 1.00 91.75 157 ARG A N 1
ATOM 1214 C CA . ARG A 1 157 ? 2.473 -8.668 9.829 1.00 91.75 157 ARG A CA 1
ATOM 1215 C C . ARG A 1 157 ? 1.636 -7.484 9.339 1.00 91.75 157 ARG A C 1
ATOM 1217 O O . ARG A 1 157 ? 1.672 -6.427 9.968 1.00 91.75 157 ARG A O 1
ATOM 1224 N N . GLY A 1 158 ? 0.877 -7.659 8.254 1.00 93.50 158 GLY A N 1
ATOM 1225 C CA . GLY A 1 158 ? 0.011 -6.610 7.711 1.00 93.50 158 GLY A CA 1
ATOM 1226 C C . GLY A 1 158 ? -1.142 -6.268 8.655 1.00 93.50 158 GLY A C 1
ATOM 1227 O O . GLY A 1 158 ? -1.395 -5.101 8.949 1.00 93.50 158 GLY A O 1
ATOM 1228 N N . HIS A 1 159 ? -1.810 -7.288 9.197 1.00 94.94 159 HIS A N 1
ATOM 1229 C CA . HIS A 1 159 ? -2.934 -7.098 10.117 1.00 94.94 159 HIS A CA 1
ATOM 1230 C C . HIS A 1 159 ? -2.518 -6.565 11.495 1.00 94.94 159 HIS A C 1
ATOM 1232 O O . HIS A 1 159 ? -3.313 -5.892 12.152 1.00 94.94 159 HIS A O 1
ATOM 1238 N N . ALA A 1 160 ? -1.279 -6.810 11.926 1.00 91.38 160 ALA A N 1
ATOM 1239 C CA . ALA A 1 160 ? -0.708 -6.270 13.158 1.00 91.38 160 ALA A CA 1
ATOM 1240 C C . ALA A 1 160 ? -0.580 -4.736 13.153 1.00 91.38 160 ALA A C 1
ATOM 1242 O O . ALA A 1 160 ? -0.312 -4.146 14.197 1.00 91.38 160 ALA A O 1
ATOM 1243 N N . GLN A 1 161 ? -0.813 -4.071 12.020 1.00 90.06 161 GLN A N 1
ATOM 1244 C CA . GLN A 1 161 ? -0.906 -2.611 11.954 1.00 90.06 161 GLN A CA 1
ATOM 1245 C C . GLN A 1 161 ? -2.318 -2.086 12.278 1.00 90.06 161 GLN A C 1
ATOM 1247 O O . GLN A 1 161 ? -2.511 -0.884 12.381 1.00 90.06 161 GLN A O 1
ATOM 1252 N N . LEU A 1 162 ? -3.328 -2.945 12.458 1.00 91.94 162 LEU A N 1
ATOM 1253 C CA . LEU A 1 162 ? -4.698 -2.518 12.776 1.00 91.94 162 LEU A CA 1
ATOM 1254 C C . LEU A 1 162 ? -4.988 -2.549 14.268 1.00 91.94 162 LEU A C 1
ATOM 1256 O O . LEU A 1 162 ? -4.848 -3.618 14.855 1.00 91.94 162 LEU A O 1
ATOM 1260 N N . VAL A 1 163 ? -5.566 -1.501 14.854 1.00 89.81 163 VAL A N 1
ATOM 1261 C CA . VAL A 1 163 ? -6.075 -1.516 16.249 1.00 89.81 163 VAL A CA 1
ATOM 1262 C C . VAL A 1 163 ? -6.779 -2.817 16.635 1.00 89.81 163 VAL A C 1
ATOM 1264 O O . VAL A 1 163 ? -6.536 -3.382 17.696 1.00 89.81 163 VAL A O 1
ATOM 1267 N N . SER A 1 164 ? -7.574 -3.367 15.719 1.00 88.94 164 SER A N 1
ATOM 1268 C CA . SER A 1 164 ? -8.140 -4.703 15.817 1.00 88.94 164 SER A CA 1
ATOM 1269 C C . SER A 1 164 ? -8.423 -5.250 14.426 1.00 88.94 164 SER A C 1
ATOM 1271 O O . SER A 1 164 ? -8.868 -4.515 13.549 1.00 88.94 164 SER A O 1
ATOM 1273 N N . ARG A 1 165 ? -8.273 -6.563 14.223 1.00 91.88 165 ARG A N 1
ATOM 1274 C CA . ARG A 1 165 ? -8.728 -7.215 12.980 1.00 91.88 165 ARG A CA 1
ATOM 1275 C C . ARG A 1 165 ? -10.232 -7.029 12.747 1.00 91.88 165 ARG A C 1
ATOM 1277 O O . ARG A 1 165 ? -10.646 -6.888 11.602 1.00 91.88 165 ARG A O 1
ATOM 1284 N N . ARG A 1 166 ? -11.029 -6.966 13.825 1.00 91.00 166 ARG A N 1
ATOM 1285 C CA . ARG A 1 166 ? -12.484 -6.722 13.763 1.00 91.00 166 ARG A CA 1
ATOM 1286 C C . ARG A 1 166 ? -12.827 -5.321 13.264 1.00 91.00 166 ARG A C 1
ATOM 1288 O O . ARG A 1 166 ? -13.938 -5.098 12.808 1.00 91.00 166 ARG A O 1
ATOM 1295 N N . TRP A 1 167 ? -11.881 -4.380 13.320 1.00 90.94 167 TRP A N 1
ATOM 1296 C CA . TRP A 1 167 ? -12.066 -3.039 12.764 1.00 90.94 167 TRP A CA 1
ATOM 1297 C C . TRP A 1 167 ? -12.485 -3.091 11.293 1.00 90.94 167 TRP A C 1
ATOM 1299 O O . TRP A 1 167 ? -13.342 -2.323 10.860 1.00 90.94 167 TRP A O 1
ATOM 1309 N N . LEU A 1 168 ? -11.934 -4.056 10.547 1.00 94.56 168 LEU A N 1
ATOM 1310 C CA . LEU A 1 168 ? -12.246 -4.271 9.137 1.00 94.56 168 LEU A CA 1
ATOM 1311 C C . LEU A 1 168 ? -13.716 -4.619 8.885 1.00 94.56 168 LEU A C 1
ATOM 1313 O O . LEU A 1 168 ? -14.210 -4.337 7.798 1.00 94.56 168 LEU A O 1
ATOM 1317 N N . ASP A 1 169 ? -14.425 -5.178 9.863 1.00 94.75 169 ASP A N 1
ATOM 1318 C CA . ASP A 1 169 ? -15.815 -5.614 9.704 1.00 94.75 169 ASP A CA 1
ATOM 1319 C C . ASP A 1 169 ? -16.834 -4.476 9.934 1.00 94.75 169 ASP A C 1
ATOM 1321 O O . ASP A 1 169 ? -18.034 -4.673 9.752 1.00 94.75 169 ASP A O 1
ATOM 1325 N N . HIS A 1 170 ? -16.378 -3.277 10.326 1.00 91.38 170 HIS A N 1
ATOM 1326 C CA . HIS A 1 170 ? -17.250 -2.169 10.751 1.00 91.38 170 HIS A CA 1
ATOM 1327 C C . HIS A 1 170 ? -17.011 -0.840 10.014 1.00 91.38 170 HIS A C 1
ATOM 1329 O O . HIS A 1 170 ? -17.587 0.192 10.379 1.00 91.38 170 HIS A O 1
ATOM 1335 N N . GLY A 1 171 ? -16.147 -0.824 9.001 1.00 91.31 171 GLY A N 1
ATOM 1336 C CA . GLY A 1 171 ? -15.838 0.400 8.270 1.00 91.31 171 GLY A CA 1
ATOM 1337 C C . GLY A 1 171 ? -16.720 0.660 7.049 1.00 91.31 171 GLY A C 1
ATOM 1338 O O . GLY A 1 171 ? -17.393 -0.243 6.554 1.00 91.31 171 GLY A O 1
ATOM 1339 N N . PRO A 1 172 ? -16.708 1.903 6.536 1.00 95.12 172 PRO A N 1
ATOM 1340 C CA . PRO A 1 172 ? -17.430 2.298 5.329 1.00 95.12 172 PRO A CA 1
ATOM 1341 C C . PRO A 1 172 ? -16.643 1.888 4.072 1.00 95.12 172 PRO A C 1
ATOM 1343 O O . PRO A 1 172 ? -16.185 2.726 3.301 1.00 95.12 172 PRO A O 1
ATOM 1346 N N . TRP A 1 173 ? -16.430 0.586 3.903 1.00 96.62 173 TRP A N 1
ATOM 1347 C CA . TRP A 1 173 ? -15.703 -0.002 2.781 1.00 96.62 173 TRP A CA 1
ATOM 1348 C C . TRP A 1 173 ? -16.277 -1.368 2.422 1.00 96.62 173 TRP A C 1
ATOM 1350 O O . TRP A 1 173 ? -16.963 -2.008 3.220 1.00 96.62 173 TRP A O 1
ATOM 1360 N N . LEU A 1 174 ? -15.942 -1.846 1.228 1.00 97.56 174 LEU A N 1
ATOM 1361 C CA . LEU A 1 174 ? -16.141 -3.240 0.863 1.00 97.56 174 LEU A CA 1
ATOM 1362 C C . LEU A 1 174 ? -14.897 -4.040 1.261 1.00 97.56 174 LEU A C 1
ATOM 1364 O O . LEU A 1 174 ? -13.792 -3.760 0.792 1.00 97.56 174 LEU A O 1
ATOM 1368 N N . LEU A 1 175 ? -15.078 -5.034 2.129 1.00 97.69 175 LEU A N 1
ATOM 1369 C CA . LEU A 1 175 ? -14.010 -5.930 2.561 1.00 97.69 175 LEU A CA 1
ATOM 1370 C C . LEU A 1 175 ? -14.038 -7.227 1.750 1.00 97.69 175 LEU A C 1
ATOM 1372 O O . LEU A 1 175 ? -15.014 -7.974 1.797 1.00 97.69 175 LEU A O 1
ATOM 1376 N N . HIS A 1 176 ? -12.935 -7.531 1.070 1.00 97.44 176 HIS A N 1
ATOM 1377 C CA . HIS A 1 176 ? -12.717 -8.823 0.422 1.00 97.44 176 HIS A CA 1
ATOM 1378 C C . HIS A 1 176 ? -11.717 -9.636 1.240 1.00 97.44 176 HIS A C 1
ATOM 1380 O O . HIS A 1 176 ? -10.618 -9.162 1.534 1.00 97.44 176 HIS A O 1
ATOM 1386 N N . ARG A 1 177 ? -12.085 -10.870 1.591 1.00 96.75 177 ARG A N 1
ATOM 1387 C CA . ARG A 1 177 ? -11.209 -11.815 2.292 1.00 96.75 177 ARG A CA 1
ATOM 1388 C C . ARG A 1 177 ? -10.805 -12.930 1.338 1.00 96.75 177 ARG A C 1
ATOM 1390 O O . ARG A 1 177 ? -11.661 -13.519 0.680 1.00 96.75 177 ARG A O 1
ATOM 1397 N N . PHE A 1 178 ? -9.515 -13.222 1.285 1.00 96.38 178 PHE A N 1
ATOM 1398 C CA . PHE A 1 178 ? -8.949 -14.286 0.462 1.00 96.38 178 PHE A CA 1
ATOM 1399 C C . PHE A 1 178 ? -8.209 -15.303 1.337 1.00 96.38 178 PHE A C 1
ATOM 1401 O O . PHE A 1 178 ? -7.988 -15.083 2.530 1.00 96.38 178 PHE A O 1
ATOM 1408 N N . ALA A 1 179 ? -7.821 -16.428 0.731 1.00 91.75 179 ALA A N 1
ATOM 1409 C CA . ALA A 1 179 ? -6.934 -17.399 1.366 1.00 91.75 179 ALA A CA 1
ATOM 1410 C C . ALA A 1 179 ? -5.590 -16.762 1.773 1.00 91.75 179 ALA A C 1
ATOM 1412 O O . ALA A 1 179 ? -5.195 -15.727 1.227 1.00 91.75 179 ALA A O 1
ATOM 1413 N N . ASP A 1 180 ? -4.882 -17.430 2.685 1.00 89.81 180 ASP A N 1
ATOM 1414 C CA . ASP A 1 180 ? -3.558 -17.033 3.189 1.00 89.81 180 ASP A CA 1
ATOM 1415 C C . ASP A 1 180 ? -3.557 -15.723 3.997 1.00 89.81 180 ASP A C 1
ATOM 1417 O O . ASP A 1 180 ? -2.594 -14.962 3.966 1.00 89.81 180 ASP A O 1
ATOM 1421 N N . ASP A 1 181 ? -4.648 -15.465 4.729 1.00 95.88 181 ASP A N 1
ATOM 1422 C CA . ASP A 1 181 ? -4.809 -14.288 5.594 1.00 95.88 181 ASP A CA 1
ATOM 1423 C C . ASP A 1 181 ? -4.605 -12.967 4.833 1.00 95.88 181 ASP A C 1
ATOM 1425 O O . ASP A 1 181 ? -3.806 -12.111 5.214 1.00 95.88 181 ASP A O 1
ATOM 1429 N N . ILE A 1 182 ? -5.323 -12.815 3.717 1.00 97.50 182 ILE A N 1
ATOM 1430 C CA . ILE A 1 182 ? -5.290 -11.611 2.885 1.00 97.50 182 ILE A CA 1
ATOM 1431 C C . ILE A 1 182 ? -6.629 -10.881 2.987 1.00 97.50 182 ILE A C 1
ATOM 1433 O O . ILE A 1 182 ? -7.685 -11.447 2.687 1.00 97.50 182 ILE A O 1
ATOM 1437 N N . SER A 1 183 ? -6.569 -9.601 3.347 1.00 97.94 183 SER A N 1
ATOM 1438 C CA . SER A 1 183 ? -7.722 -8.697 3.383 1.00 97.94 183 SER A CA 1
ATOM 1439 C C . SER A 1 183 ? -7.498 -7.533 2.425 1.00 97.94 183 SER A C 1
ATOM 1441 O O . SER A 1 183 ? -6.582 -6.743 2.636 1.00 97.94 183 SER A O 1
ATOM 1443 N N . LEU A 1 184 ? -8.342 -7.396 1.402 1.00 97.75 184 LEU A N 1
ATOM 1444 C CA . LEU A 1 184 ? -8.385 -6.218 0.532 1.00 97.75 184 LEU A CA 1
ATOM 1445 C C . LEU A 1 184 ? -9.546 -5.322 0.967 1.00 97.75 184 LEU A C 1
ATOM 1447 O O . LEU A 1 184 ? -10.710 -5.720 0.903 1.00 97.75 184 LEU A O 1
ATOM 1451 N N . ILE A 1 185 ? -9.219 -4.101 1.369 1.00 97.38 185 ILE A N 1
ATOM 1452 C CA . ILE A 1 185 ? -10.172 -3.036 1.657 1.00 97.38 185 ILE A CA 1
ATOM 1453 C C . ILE A 1 185 ? -10.362 -2.209 0.387 1.00 97.38 185 ILE A C 1
ATOM 1455 O O . ILE A 1 185 ? -9.405 -1.635 -0.132 1.00 97.38 185 ILE A O 1
ATOM 1459 N N . GLN A 1 186 ? -11.595 -2.138 -0.106 1.00 97.06 186 GLN A N 1
ATOM 1460 C CA . GLN A 1 186 ? -11.985 -1.311 -1.243 1.00 97.06 186 GLN A CA 1
ATOM 1461 C C . GLN A 1 186 ? -12.831 -0.129 -0.752 1.00 97.06 186 GLN A C 1
ATOM 1463 O O . GLN A 1 186 ? -13.905 -0.314 -0.182 1.00 97.06 186 GLN A O 1
ATOM 1468 N N . PHE A 1 187 ? -12.351 1.089 -0.996 1.00 95.94 187 PHE A N 1
ATOM 1469 C CA . PHE A 1 187 ? -12.933 2.322 -0.460 1.00 95.94 187 PHE A CA 1
ATOM 1470 C C . PHE A 1 187 ? -14.071 2.898 -1.301 1.00 95.94 187 PHE A C 1
ATOM 1472 O O . PHE A 1 187 ? -14.906 3.623 -0.777 1.00 95.94 187 PHE A O 1
ATOM 1479 N N . HIS A 1 188 ? -14.127 2.589 -2.594 1.00 94.75 188 HIS A N 1
ATOM 1480 C CA . HIS A 1 188 ? -15.214 3.035 -3.460 1.00 94.75 188 HIS A CA 1
ATOM 1481 C C . HIS A 1 188 ? -15.510 2.015 -4.555 1.00 94.75 188 HIS A C 1
ATOM 1483 O O . HIS A 1 188 ? -14.692 1.138 -4.850 1.00 94.75 188 HIS A O 1
ATOM 1489 N N . ASP A 1 189 ? -16.678 2.128 -5.177 1.00 95.19 189 ASP A N 1
ATOM 1490 C CA . ASP A 1 189 ? -16.991 1.389 -6.392 1.00 95.19 1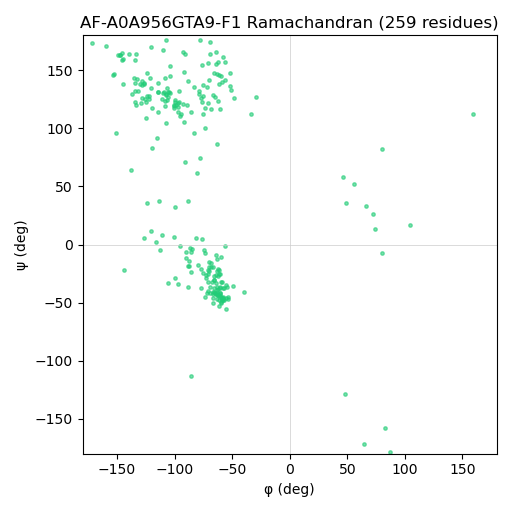89 ASP A CA 1
ATOM 1491 C C . ASP A 1 189 ? -16.022 1.807 -7.503 1.00 95.19 189 ASP A C 1
ATOM 1493 O O . ASP A 1 189 ? -15.895 2.982 -7.845 1.00 95.19 189 ASP A O 1
ATOM 1497 N N . LEU A 1 190 ? -15.315 0.832 -8.065 1.00 93.19 190 LEU A N 1
ATOM 1498 C CA . LEU A 1 190 ? -14.315 1.065 -9.097 1.00 93.19 190 LEU A CA 1
ATOM 1499 C C . LEU A 1 190 ? -14.941 1.531 -10.430 1.00 93.19 190 LEU A C 1
ATOM 1501 O O . LEU A 1 190 ? -14.205 2.004 -11.294 1.00 93.19 190 LEU A O 1
ATOM 1505 N N . ASP A 1 191 ? -16.259 1.371 -10.614 1.00 92.19 191 ASP A N 1
ATOM 1506 C CA . ASP A 1 191 ? -17.019 1.867 -11.775 1.00 92.19 191 ASP A CA 1
ATOM 1507 C C . ASP A 1 191 ? -17.691 3.234 -11.530 1.00 92.19 191 ASP A C 1
ATOM 1509 O O . ASP A 1 191 ? -18.317 3.773 -12.444 1.00 92.19 191 ASP A O 1
ATOM 1513 N N . ALA A 1 192 ? -17.558 3.811 -10.331 1.00 91.94 192 ALA A N 1
ATOM 1514 C CA . ALA A 1 192 ? 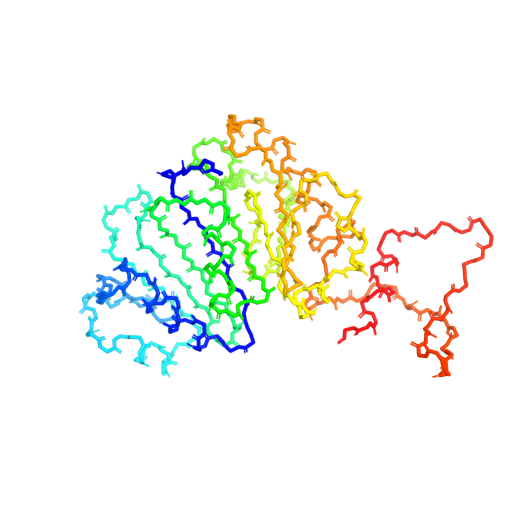-18.111 5.126 -10.025 1.00 91.94 192 ALA A CA 1
ATOM 1515 C C . ALA A 1 192 ? -17.495 6.230 -10.905 1.00 91.94 192 ALA A C 1
ATOM 1517 O O . ALA A 1 192 ? -16.372 6.119 -11.406 1.00 91.94 192 ALA A O 1
ATOM 1518 N N . ASP A 1 193 ? -18.208 7.342 -11.071 1.00 89.38 193 ASP A N 1
ATOM 1519 C CA . ASP A 1 193 ? -17.594 8.571 -11.572 1.00 89.38 193 ASP A CA 1
ATOM 1520 C C . ASP A 1 193 ? -16.628 9.163 -10.514 1.00 89.38 193 ASP A C 1
ATOM 1522 O O . ASP A 1 193 ? -16.697 8.791 -9.338 1.00 89.38 193 ASP A O 1
ATOM 1526 N N . PRO A 1 194 ? -15.723 10.090 -10.886 1.00 85.94 194 PRO A N 1
ATOM 1527 C CA . PRO A 1 194 ? -14.720 10.620 -9.960 1.00 85.94 194 PRO A CA 1
ATOM 1528 C C . PRO A 1 194 ? -15.289 11.253 -8.680 1.00 85.94 194 PRO A C 1
ATOM 1530 O O . PRO A 1 194 ? -14.687 11.104 -7.614 1.00 85.94 194 PRO A O 1
ATOM 1533 N N . ALA A 1 195 ? -16.420 11.960 -8.775 1.00 85.31 195 ALA A N 1
ATOM 1534 C CA . ALA A 1 195 ? -17.017 12.663 -7.642 1.00 85.31 195 ALA A CA 1
ATOM 1535 C C . ALA A 1 195 ? -17.659 11.667 -6.671 1.00 85.31 195 ALA A C 1
ATOM 1537 O O . ALA A 1 195 ? -17.415 11.728 -5.463 1.00 85.31 195 ALA A O 1
ATOM 1538 N N . THR A 1 196 ? -18.402 10.698 -7.204 1.00 90.88 196 THR A N 1
ATOM 1539 C CA . THR A 1 196 ? -18.973 9.598 -6.421 1.00 90.88 196 THR A CA 1
ATOM 1540 C C . THR A 1 196 ? -17.879 8.749 -5.771 1.00 90.88 196 THR A C 1
ATOM 1542 O O . THR A 1 196 ? -17.971 8.435 -4.584 1.00 90.88 196 THR A O 1
ATOM 1545 N N . ALA A 1 197 ? -16.809 8.429 -6.505 1.00 90.00 197 ALA A N 1
ATOM 1546 C CA . ALA A 1 197 ? -15.673 7.674 -5.985 1.00 90.00 197 ALA A CA 1
ATOM 1547 C C . ALA A 1 197 ? -15.018 8.373 -4.785 1.00 90.00 197 ALA A C 1
ATOM 1549 O O . ALA A 1 197 ? -14.753 7.737 -3.765 1.00 90.00 197 ALA A O 1
ATOM 1550 N N . LEU A 1 198 ? -14.783 9.686 -4.885 1.00 86.31 198 LEU A N 1
ATOM 1551 C CA . LEU A 1 198 ? -14.212 10.471 -3.791 1.00 86.31 198 LEU A CA 1
ATOM 1552 C C . LEU A 1 198 ? -15.141 10.485 -2.569 1.00 86.31 198 LEU A C 1
ATOM 1554 O O . LEU A 1 198 ? -14.693 10.235 -1.450 1.00 86.31 198 LEU A O 1
ATOM 1558 N N . ALA A 1 199 ? -16.437 10.732 -2.782 1.00 89.06 199 ALA A N 1
ATOM 1559 C CA . ALA A 1 199 ? -17.430 10.765 -1.711 1.00 89.06 199 ALA A CA 1
ATOM 1560 C C . ALA A 1 199 ? -17.540 9.424 -0.964 1.00 89.06 199 ALA A C 1
ATOM 1562 O O . ALA A 1 199 ? -17.697 9.412 0.256 1.00 89.06 199 ALA A O 1
ATOM 1563 N N . GLN A 1 200 ? -17.420 8.303 -1.679 1.00 93.69 200 GLN A N 1
ATOM 1564 C CA . GLN A 1 200 ? -17.394 6.964 -1.087 1.00 93.69 200 GLN A CA 1
ATOM 1565 C C . GLN A 1 200 ? -16.091 6.691 -0.326 1.00 93.69 200 GLN A C 1
ATOM 1567 O O . GLN A 1 200 ? -16.128 6.121 0.763 1.00 93.69 200 GLN A O 1
ATOM 1572 N N . ALA A 1 201 ? -14.948 7.127 -0.863 1.00 90.88 201 ALA A N 1
ATOM 1573 C CA . ALA A 1 201 ? -13.649 6.779 -0.304 1.00 90.88 201 ALA A CA 1
ATOM 1574 C C . ALA A 1 201 ? -13.273 7.563 0.958 1.00 90.88 201 ALA A C 1
ATOM 1576 O O . ALA A 1 201 ? -12.693 6.990 1.884 1.00 90.88 201 ALA A O 1
ATOM 1577 N N . LEU A 1 202 ? -13.627 8.852 1.026 1.00 87.69 202 LEU A N 1
ATOM 1578 C CA . LEU A 1 202 ? -13.232 9.751 2.119 1.00 87.69 202 LEU A CA 1
ATOM 1579 C C . LEU A 1 202 ? -13.585 9.226 3.527 1.00 87.69 202 LEU A C 1
ATOM 1581 O O . LEU A 1 202 ? -12.711 9.248 4.399 1.00 87.69 202 LEU A O 1
ATOM 1585 N N . PRO A 1 203 ? -14.808 8.721 3.797 1.00 91.06 203 PRO A N 1
ATOM 1586 C CA . PRO A 1 203 ? -15.127 8.118 5.091 1.00 91.06 203 PRO A CA 1
ATOM 1587 C C . PRO A 1 203 ? -14.222 6.932 5.450 1.00 91.06 203 PRO A C 1
ATOM 1589 O O . PRO A 1 203 ? -13.849 6.766 6.613 1.00 91.06 203 PRO A O 1
ATOM 1592 N N . GLY A 1 204 ? -13.857 6.112 4.463 1.00 92.19 204 GLY A N 1
ATOM 1593 C CA . GLY A 1 204 ? -12.985 4.957 4.657 1.00 92.19 204 GLY A CA 1
ATOM 1594 C C . GLY A 1 204 ? -11.541 5.362 4.923 1.00 92.19 204 GLY A C 1
ATOM 1595 O O . GLY A 1 204 ? -10.923 4.836 5.847 1.00 92.19 204 GLY A O 1
ATOM 1596 N N . HIS A 1 205 ? -11.036 6.358 4.192 1.00 89.44 205 HIS A N 1
ATOM 1597 C CA . HIS A 1 205 ? -9.721 6.952 4.441 1.00 89.44 205 HIS A CA 1
ATOM 1598 C C . HIS A 1 205 ? -9.623 7.513 5.861 1.00 89.44 205 HIS A C 1
ATOM 1600 O O . HIS A 1 205 ? -8.666 7.214 6.567 1.00 89.44 205 HIS A O 1
ATOM 1606 N N . ARG A 1 206 ? -10.650 8.236 6.325 1.00 86.88 206 ARG A N 1
ATOM 1607 C CA . ARG A 1 206 ? -10.757 8.729 7.711 1.00 86.88 206 ARG A CA 1
ATOM 1608 C C . ARG A 1 206 ? -10.646 7.608 8.738 1.00 86.88 206 ARG A C 1
ATOM 1610 O O . ARG A 1 206 ? -9.786 7.655 9.614 1.00 86.88 206 ARG A O 1
ATOM 1617 N N . ARG A 1 207 ? -11.503 6.591 8.602 1.00 90.38 207 ARG A N 1
ATOM 1618 C CA . ARG A 1 207 ? -11.625 5.454 9.531 1.00 90.38 207 ARG A CA 1
ATOM 1619 C C . ARG A 1 207 ? -10.432 4.502 9.504 1.00 90.38 207 ARG A C 1
ATOM 1621 O O . ARG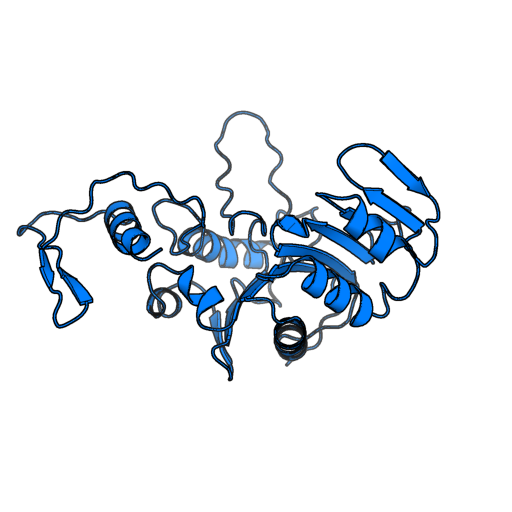 A 1 207 ? -10.271 3.731 10.444 1.00 90.38 207 ARG A O 1
ATOM 1628 N N . LEU A 1 208 ? -9.616 4.506 8.455 1.00 89.94 208 LEU A N 1
ATOM 1629 C CA . LEU A 1 208 ? -8.453 3.621 8.336 1.00 89.94 208 LEU A CA 1
ATOM 1630 C C . LEU A 1 208 ? -7.112 4.373 8.301 1.00 89.94 208 LEU A C 1
ATOM 1632 O O . LEU A 1 208 ? -6.076 3.738 8.164 1.00 89.94 208 LEU A O 1
ATOM 1636 N N . GLY A 1 209 ? -7.117 5.701 8.430 1.00 86.19 209 GLY A N 1
ATOM 1637 C CA . GLY A 1 209 ? -5.906 6.523 8.444 1.00 86.19 209 GLY A CA 1
ATOM 1638 C C . GLY A 1 209 ? -5.159 6.495 9.780 1.00 86.19 209 GLY A C 1
ATOM 1639 O O . GLY A 1 209 ? -5.623 5.925 10.764 1.00 86.19 209 GLY A O 1
ATOM 1640 N N . ASP A 1 210 ? -4.009 7.162 9.833 1.00 81.56 210 ASP A N 1
ATOM 1641 C CA . ASP A 1 210 ? -3.133 7.264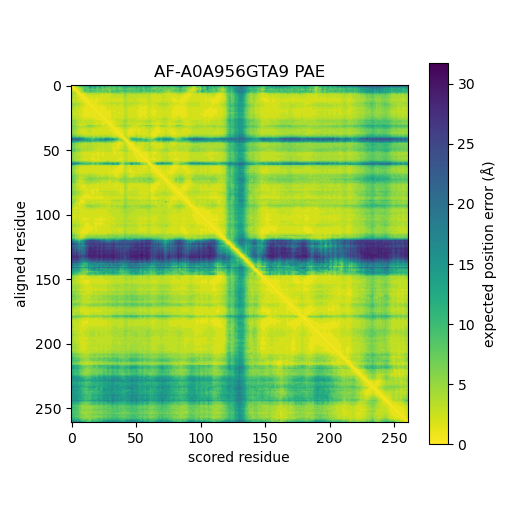 11.009 1.00 81.56 210 ASP A CA 1
ATOM 1642 C C . ASP A 1 210 ? -3.479 8.442 11.948 1.00 81.56 210 ASP A C 1
ATOM 1644 O O . ASP A 1 210 ? -2.599 9.094 12.517 1.00 81.56 210 ASP A O 1
ATOM 1648 N N . ASN A 1 211 ? -4.773 8.723 12.111 1.00 82.31 211 ASN A N 1
ATOM 1649 C CA . ASN A 1 211 ? -5.302 9.815 12.934 1.00 82.31 211 ASN A CA 1
ATOM 1650 C C . ASN A 1 211 ? -5.960 9.298 14.229 1.00 82.31 211 ASN A C 1
ATOM 1652 O O . ASN A 1 211 ? -6.097 8.096 14.428 1.00 82.31 211 ASN A O 1
ATOM 1656 N N . ASP A 1 212 ? -6.399 10.211 15.100 1.00 82.88 212 ASP A N 1
ATOM 1657 C CA . ASP A 1 212 ? -6.982 9.883 16.413 1.00 82.88 212 ASP A CA 1
ATOM 1658 C C . ASP A 1 212 ? -8.300 9.071 16.351 1.00 82.88 212 ASP A C 1
ATOM 1660 O O . ASP A 1 212 ? -8.720 8.547 17.378 1.00 82.88 212 ASP A O 1
ATOM 1664 N N . MET A 1 213 ? -8.942 8.951 15.182 1.00 83.81 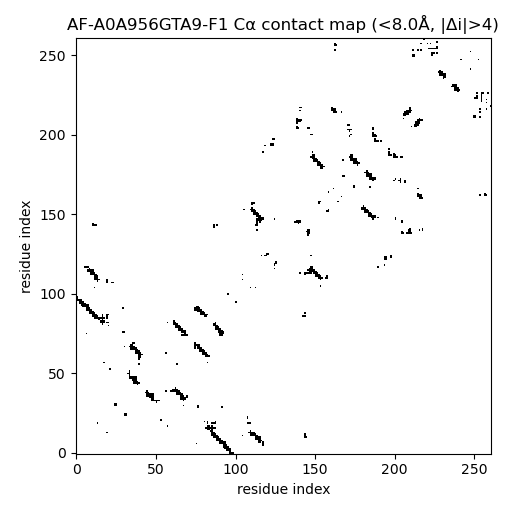213 MET A N 1
ATOM 1665 C CA . MET A 1 213 ? -10.163 8.154 14.953 1.00 83.81 213 MET A CA 1
ATOM 1666 C C . MET A 1 213 ? -9.922 6.938 14.039 1.00 83.81 213 MET A C 1
ATOM 1668 O O . MET A 1 213 ? -10.841 6.170 13.740 1.00 83.81 213 MET A O 1
ATOM 1672 N N . GLY A 1 214 ? -8.711 6.804 13.499 1.00 87.06 214 GLY A N 1
ATOM 1673 C CA . GLY A 1 214 ? -8.398 5.832 12.464 1.00 87.06 214 GLY A CA 1
ATOM 1674 C C . GLY A 1 214 ? -7.898 4.513 13.041 1.00 87.06 214 GLY A C 1
ATOM 1675 O O . GLY A 1 214 ? -7.261 4.477 14.083 1.00 87.06 214 GLY A O 1
ATOM 1676 N N . GLY A 1 215 ? -8.174 3.401 12.363 1.00 89.00 215 GLY A N 1
ATOM 1677 C CA . GLY A 1 215 ? -7.783 2.070 12.831 1.00 89.00 215 GLY A CA 1
ATOM 1678 C C . GLY A 1 215 ? -6.339 1.666 12.542 1.00 89.00 215 GLY A C 1
ATOM 1679 O O . GLY A 1 215 ? -6.002 0.507 12.786 1.00 89.00 215 GLY A O 1
ATOM 1680 N N . TRP A 1 216 ? -5.507 2.556 11.996 1.00 89.62 216 TRP A N 1
ATOM 1681 C CA . TRP A 1 216 ? -4.133 2.246 11.603 1.00 89.62 216 TRP A CA 1
ATOM 1682 C C . TRP A 1 216 ? -3.107 2.703 12.641 1.00 89.62 216 TRP A C 1
ATOM 1684 O O . TRP A 1 216 ? -2.977 3.885 12.955 1.00 89.62 216 TRP A O 1
ATOM 1694 N N . LEU A 1 217 ? -2.315 1.750 13.122 1.00 87.56 217 LEU A N 1
ATOM 1695 C CA . LEU A 1 217 ? -1.175 1.955 14.000 1.00 87.56 217 LEU A CA 1
ATOM 1696 C C . LEU A 1 217 ? 0.094 2.025 13.152 1.00 87.56 217 LEU A C 1
ATOM 1698 O O . LEU A 1 217 ? 0.543 1.033 12.584 1.00 87.56 217 LEU A O 1
ATOM 1702 N N . ARG A 1 218 ? 0.691 3.213 13.064 1.00 79.62 218 ARG A N 1
ATOM 1703 C CA . ARG A 1 218 ? 1.989 3.398 12.401 1.00 79.62 218 ARG A CA 1
ATOM 1704 C C . ARG A 1 218 ? 3.137 2.902 13.291 1.00 79.62 218 ARG A C 1
ATOM 1706 O O . ARG A 1 218 ? 3.060 2.984 14.509 1.00 79.62 218 ARG A O 1
ATOM 1713 N N . SER A 1 219 ? 4.261 2.512 12.693 1.00 72.44 219 SER A N 1
ATOM 1714 C CA . SER A 1 219 ? 5.464 2.096 13.440 1.00 72.44 219 SER A CA 1
ATOM 1715 C C . SER A 1 219 ? 6.061 3.185 14.347 1.00 72.44 219 SER A C 1
ATOM 1717 O O . SER A 1 219 ? 6.713 2.871 15.332 1.00 72.44 219 SER A O 1
ATOM 1719 N N . SER A 1 220 ? 5.833 4.465 14.040 1.00 76.75 220 SER A N 1
ATOM 1720 C CA . SER A 1 220 ? 6.212 5.621 14.869 1.00 76.75 220 SER A CA 1
ATOM 1721 C C . SER A 1 220 ? 5.038 6.163 15.694 1.00 76.75 220 SER A C 1
ATOM 1723 O O . SER A 1 220 ? 4.881 7.378 15.871 1.00 76.75 220 SER A O 1
ATOM 1725 N N . TYR A 1 221 ? 4.121 5.290 16.108 1.00 82.94 221 TYR A N 1
ATOM 1726 C CA . TYR A 1 221 ? 3.001 5.696 16.941 1.00 82.94 221 TYR A CA 1
ATOM 1727 C C . TYR A 1 221 ? 3.527 6.132 18.310 1.00 82.94 221 TYR A C 1
ATOM 1729 O O . TYR A 1 221 ? 4.307 5.430 18.942 1.00 82.94 221 TYR A O 1
ATOM 1737 N N . THR A 1 222 ? 3.126 7.320 18.753 1.00 83.31 222 THR A N 1
ATOM 1738 C CA . THR A 1 222 ? 3.506 7.857 20.063 1.00 83.31 222 THR A CA 1
ATOM 1739 C C . THR A 1 222 ? 2.241 7.961 20.896 1.00 83.31 222 THR A C 1
ATOM 1741 O O . THR A 1 222 ? 1.378 8.755 20.507 1.00 83.31 222 THR A O 1
ATOM 1744 N N . PRO A 1 223 ? 2.101 7.183 21.984 1.00 86.56 223 PRO A N 1
ATOM 1745 C CA . PRO A 1 223 ? 0.962 7.291 22.885 1.00 86.56 223 PRO A CA 1
ATOM 1746 C C . PRO A 1 223 ? 0.816 8.712 23.443 1.00 86.56 223 PRO A C 1
ATOM 1748 O O . PRO A 1 223 ? 1.815 9.380 23.715 1.00 86.56 223 PRO A O 1
ATOM 1751 N N . LYS A 1 224 ? -0.423 9.194 23.584 1.00 88.00 224 LYS A N 1
ATOM 1752 C CA . LYS A 1 224 ? -0.731 10.493 24.214 1.00 88.00 224 LYS A CA 1
ATOM 1753 C C . LYS A 1 224 ? -1.130 10.318 25.676 1.00 88.00 224 LYS A C 1
ATOM 1755 O O . LYS A 1 224 ? -0.842 11.183 26.500 1.00 88.00 224 LYS A O 1
ATOM 1760 N N . TYR A 1 225 ? -1.801 9.217 25.980 1.00 86.81 225 TYR A N 1
ATOM 1761 C CA . TYR A 1 225 ? -2.293 8.860 27.295 1.00 86.81 225 TYR A CA 1
ATOM 1762 C C . TYR A 1 225 ? -1.472 7.708 27.870 1.00 86.81 225 TYR A C 1
ATOM 1764 O O . TYR A 1 225 ? -1.056 6.797 27.161 1.00 86.81 225 TYR A O 1
ATOM 1772 N N . GLU A 1 226 ? -1.251 7.755 29.180 1.00 85.25 226 GLU A N 1
ATOM 1773 C CA . GLU A 1 226 ? -0.643 6.652 29.917 1.00 85.25 226 GLU A CA 1
ATOM 1774 C C . GLU A 1 226 ? -1.662 5.507 30.054 1.00 85.25 226 GLU A C 1
ATOM 1776 O O . GLU A 1 226 ? -2.714 5.675 30.686 1.00 85.25 226 GLU A O 1
ATOM 1781 N N . THR A 1 227 ? -1.357 4.338 29.487 1.00 85.88 227 THR A N 1
ATOM 1782 C CA . THR A 1 227 ? -2.207 3.148 29.608 1.00 85.88 227 THR A CA 1
ATOM 1783 C C . THR A 1 227 ? -2.063 2.537 31.006 1.00 85.88 227 THR A C 1
ATOM 1785 O O . THR A 1 227 ? -1.016 2.001 31.361 1.00 85.88 227 THR A O 1
ATOM 1788 N N . LYS A 1 228 ? -3.128 2.585 31.819 1.00 85.12 228 LYS A N 1
ATOM 1789 C CA . LYS A 1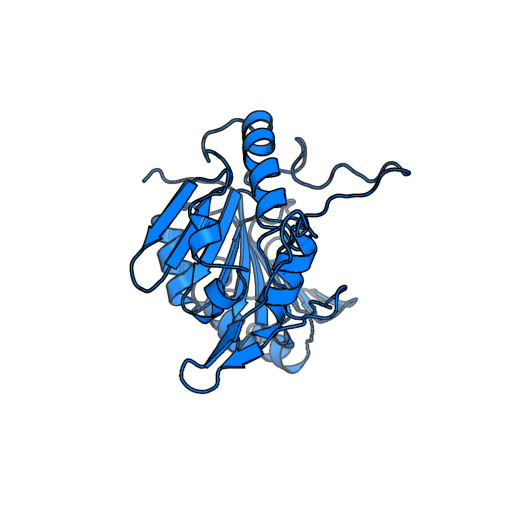 228 ? -3.169 1.967 33.160 1.00 85.12 228 LYS A CA 1
ATOM 1790 C C . LYS A 1 228 ? -4.067 0.741 33.162 1.00 85.12 228 LYS A C 1
ATOM 1792 O O . LYS A 1 228 ? -5.257 0.838 32.866 1.00 85.12 228 LYS A O 1
ATOM 1797 N N . GLY A 1 229 ? -3.516 -0.401 33.552 1.00 87.12 229 GLY A N 1
ATOM 1798 C CA . GLY A 1 229 ? -4.258 -1.653 33.637 1.00 87.12 229 GLY A CA 1
ATOM 1799 C C . GLY A 1 229 ? -3.583 -2.676 34.542 1.00 87.12 229 GLY A C 1
ATOM 1800 O O . GLY A 1 229 ? -2.453 -2.494 34.989 1.00 87.12 229 GLY A O 1
ATOM 1801 N N . LEU A 1 230 ? -4.300 -3.761 34.811 1.00 89.75 230 LEU A N 1
ATOM 1802 C CA . LEU A 1 230 ? -3.776 -4.939 35.489 1.00 89.75 230 LEU A CA 1
ATOM 1803 C C . LEU A 1 230 ? -3.324 -5.942 34.429 1.00 89.75 230 LEU A C 1
ATOM 1805 O O . LEU A 1 230 ? -4.159 -6.497 33.712 1.00 89.75 230 LEU A O 1
ATOM 1809 N N . TYR A 1 231 ? -2.019 -6.183 34.330 1.00 89.12 231 TYR A N 1
ATOM 1810 C CA . TYR A 1 231 ? -1.507 -7.253 33.482 1.00 89.12 231 TYR A CA 1
ATOM 1811 C C . TYR A 1 231 ? -1.709 -8.609 34.161 1.00 89.12 231 TYR A C 1
ATOM 1813 O O . TYR A 1 231 ? -1.288 -8.817 35.301 1.00 89.12 231 TYR A O 1
ATOM 1821 N N . VAL A 1 232 ? -2.352 -9.534 33.455 1.00 93.06 232 VAL A N 1
ATOM 1822 C CA . VAL A 1 232 ? -2.594 -10.899 33.914 1.00 93.06 232 VAL A CA 1
ATOM 1823 C C . VAL A 1 232 ? -1.683 -11.834 33.123 1.00 93.06 232 VAL A C 1
ATOM 1825 O O . VAL A 1 232 ? -1.898 -12.119 31.952 1.00 93.06 232 VAL A O 1
ATOM 1828 N N . ALA A 1 233 ? -0.613 -12.302 33.768 1.00 92.12 233 ALA A N 1
ATOM 1829 C CA . ALA A 1 233 ? 0.436 -13.063 33.086 1.00 92.12 233 ALA A CA 1
ATOM 1830 C C . ALA A 1 233 ? -0.041 -14.424 32.551 1.00 92.12 233 ALA A C 1
ATOM 1832 O O . ALA A 1 233 ? 0.459 -14.885 31.529 1.00 92.12 233 ALA A O 1
ATOM 1833 N N . SER A 1 234 ? -1.011 -15.059 33.216 1.00 94.38 234 SER A N 1
ATOM 1834 C CA . SER A 1 234 ? -1.512 -16.388 32.843 1.00 94.38 234 SER A CA 1
ATOM 1835 C C . SER A 1 234 ? -2.229 -16.424 31.493 1.00 94.38 234 SER A C 1
ATOM 1837 O O . SER A 1 234 ? -2.265 -17.475 30.865 1.00 94.38 234 SER A O 1
ATOM 1839 N N . ASP A 1 235 ? -2.813 -15.303 31.063 1.00 93.00 235 ASP A N 1
ATOM 1840 C CA . ASP A 1 235 ? -3.508 -15.163 29.776 1.00 93.00 235 ASP A CA 1
ATOM 1841 C C . ASP A 1 235 ? -2.886 -14.072 28.886 1.00 93.00 235 ASP A C 1
ATOM 1843 O O . ASP A 1 235 ? -3.480 -13.687 27.881 1.00 93.00 235 ASP A O 1
ATOM 1847 N N . GLN A 1 236 ? -1.700 -13.570 29.256 1.00 86.62 236 GLN A N 1
ATOM 1848 C CA . GLN A 1 236 ? -0.960 -12.519 28.550 1.00 86.62 236 GLN A CA 1
ATOM 1849 C C . GLN A 1 236 ? -1.818 -11.291 28.194 1.00 86.62 236 GLN A C 1
ATOM 1851 O O . GLN A 1 236 ? -1.647 -10.679 27.140 1.00 86.62 236 GLN A O 1
ATOM 1856 N N . THR A 1 237 ? -2.759 -10.924 29.071 1.00 85.69 237 THR A N 1
ATOM 1857 C CA . THR A 1 237 ? -3.741 -9.867 28.797 1.00 85.69 237 THR A CA 1
ATOM 1858 C C . THR A 1 237 ? -3.555 -8.664 29.721 1.00 85.69 237 THR A C 1
ATOM 1860 O O . THR A 1 237 ? -3.511 -8.796 30.945 1.00 85.69 237 THR A O 1
ATOM 1863 N N . LEU A 1 238 ? -3.526 -7.456 29.148 1.00 85.38 238 LEU A N 1
ATOM 1864 C CA . LEU A 1 238 ? -3.657 -6.205 29.899 1.00 85.38 238 LEU A CA 1
ATOM 1865 C C . LEU A 1 238 ? -5.142 -5.867 30.084 1.00 85.38 238 LEU A C 1
ATOM 1867 O O . LEU A 1 238 ? -5.852 -5.579 29.122 1.00 85.38 238 LEU A O 1
ATOM 1871 N N . ARG A 1 239 ? -5.625 -5.893 31.328 1.00 89.31 239 ARG A N 1
ATOM 1872 C CA . ARG A 1 239 ? -7.020 -5.581 31.661 1.00 89.31 239 ARG A CA 1
ATOM 1873 C C . ARG A 1 239 ? -7.138 -4.129 32.105 1.00 89.31 239 ARG A C 1
ATOM 1875 O O . ARG A 1 239 ? -6.630 -3.753 33.160 1.00 89.31 239 ARG A O 1
ATOM 1882 N N . ILE A 1 240 ? -7.835 -3.322 31.315 1.00 86.69 240 ILE A N 1
ATOM 1883 C CA . ILE A 1 240 ? -8.093 -1.908 31.608 1.00 86.69 240 ILE A CA 1
ATOM 1884 C C . ILE A 1 240 ? -9.511 -1.787 32.168 1.00 86.69 240 ILE A C 1
ATOM 1886 O O . ILE A 1 240 ? -10.478 -2.166 31.508 1.00 86.69 240 ILE A O 1
ATOM 1890 N N . VAL A 1 241 ? -9.643 -1.277 33.395 1.00 85.44 241 VAL A N 1
ATOM 1891 C CA . VAL A 1 241 ? -10.946 -1.064 34.041 1.00 85.44 241 VAL A CA 1
ATOM 1892 C C . VAL A 1 241 ? -11.362 0.390 33.860 1.00 85.44 241 VAL A C 1
ATOM 1894 O O . VAL A 1 241 ? -10.696 1.308 34.338 1.00 85.44 241 VAL A O 1
ATOM 1897 N N . VAL A 1 242 ? -12.486 0.598 33.180 1.00 86.69 242 VAL A N 1
ATOM 1898 C CA . VAL A 1 242 ? -13.080 1.920 32.970 1.00 86.69 242 VAL A CA 1
ATOM 1899 C C . VAL A 1 242 ? -14.147 2.148 34.034 1.00 86.69 242 VAL A C 1
ATOM 1901 O O . VAL A 1 242 ? -15.078 1.356 34.163 1.00 86.69 242 VAL A O 1
ATOM 1904 N N . ALA A 1 243 ? -14.003 3.219 34.816 1.00 87.56 243 ALA A N 1
ATOM 1905 C CA . ALA A 1 243 ? -14.985 3.575 35.834 1.00 87.56 243 ALA A CA 1
ATOM 1906 C C . ALA A 1 243 ? -16.371 3.832 35.203 1.00 87.56 243 ALA A C 1
ATOM 1908 O O . ALA A 1 243 ? -16.437 4.398 34.106 1.00 87.56 243 ALA A O 1
ATOM 1909 N N . PRO A 1 244 ? -17.477 3.475 35.884 1.00 91.31 244 PRO A N 1
ATOM 1910 C CA . PRO A 1 244 ? -18.821 3.759 35.391 1.00 91.31 244 PRO A CA 1
ATOM 1911 C C . PRO A 1 244 ? -18.996 5.235 35.007 1.00 91.31 244 PRO A C 1
ATOM 1913 O O . PRO A 1 244 ? -18.603 6.127 35.755 1.00 91.31 244 PRO A O 1
ATOM 1916 N N . GLY A 1 245 ? -1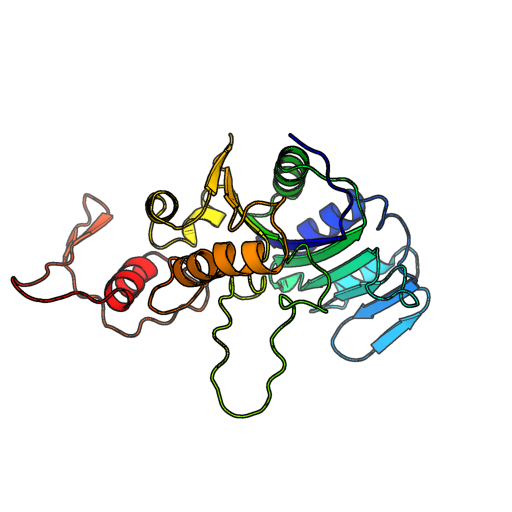9.577 5.491 33.833 1.00 90.69 245 GLY A N 1
ATOM 1917 C CA . GLY A 1 245 ? -19.836 6.845 33.327 1.00 90.69 245 GLY A CA 1
ATOM 1918 C C . GLY A 1 245 ? -18.635 7.559 32.695 1.00 90.69 245 GLY A C 1
ATOM 1919 O O . GLY A 1 245 ? -18.824 8.617 32.096 1.00 90.69 245 GLY A O 1
ATOM 1920 N N . ARG A 1 246 ? -17.417 7.001 32.760 1.00 92.19 246 ARG A N 1
ATOM 1921 C CA . ARG A 1 246 ? -16.272 7.549 32.023 1.00 92.19 246 ARG A CA 1
ATOM 1922 C C . ARG A 1 246 ? -16.377 7.174 30.547 1.00 92.19 246 ARG A C 1
ATOM 1924 O O . ARG A 1 246 ? -16.405 5.997 30.197 1.00 92.19 246 ARG A O 1
ATOM 1931 N N . LEU A 1 247 ? -16.380 8.188 29.688 1.00 89.56 247 LEU A N 1
ATOM 1932 C CA . LEU A 1 247 ? -16.225 8.008 28.250 1.00 89.56 247 LEU A CA 1
ATOM 1933 C C . LEU A 1 247 ? -14.745 7.792 27.927 1.00 89.56 247 LEU A C 1
ATOM 1935 O O . LEU A 1 247 ? -13.895 8.537 28.411 1.00 89.56 247 LEU A O 1
ATOM 1939 N N . ILE A 1 248 ? -14.457 6.769 27.127 1.00 87.25 248 ILE A N 1
ATOM 1940 C CA . ILE A 1 248 ? -13.128 6.519 26.568 1.00 87.25 248 ILE A CA 1
ATOM 1941 C C . ILE A 1 248 ? -13.126 7.049 25.144 1.00 87.25 248 ILE A C 1
ATOM 1943 O O . ILE A 1 248 ? -13.987 6.686 24.341 1.00 87.25 248 ILE A O 1
ATOM 1947 N N . SER A 1 249 ? -12.179 7.929 24.848 1.00 88.12 249 SER A N 1
ATOM 1948 C CA . SER A 1 249 ? -11.992 8.451 23.499 1.00 88.12 249 SER A CA 1
ATOM 1949 C C . SER A 1 249 ? -11.431 7.381 22.555 1.00 88.12 249 SER A C 1
ATOM 1951 O O . SER A 1 249 ? -10.748 6.446 22.976 1.00 88.12 249 SER A O 1
ATOM 1953 N N . GLU A 1 250 ? -11.661 7.542 21.249 1.00 86.94 250 GLU A N 1
ATOM 1954 C CA . GLU A 1 250 ? -11.036 6.696 20.217 1.00 86.94 250 GLU A CA 1
ATOM 1955 C C . GLU A 1 250 ? -9.507 6.705 20.346 1.00 86.94 250 GLU A C 1
ATOM 1957 O O . GLU A 1 250 ? -8.855 5.670 20.203 1.00 86.94 250 GLU A O 1
ATOM 1962 N N . ARG A 1 251 ? -8.943 7.851 20.745 1.00 87.19 251 ARG A N 1
ATOM 1963 C CA . ARG A 1 251 ? -7.513 8.001 20.974 1.00 87.19 251 ARG A CA 1
ATOM 1964 C C . ARG A 1 251 ? -6.985 7.180 22.153 1.00 87.19 251 ARG A C 1
ATOM 1966 O O . ARG A 1 251 ? -5.912 6.598 22.048 1.00 87.19 251 ARG A O 1
ATOM 1973 N N . GLU A 1 252 ? -7.714 7.112 23.262 1.00 88.75 252 GLU A N 1
ATOM 1974 C CA . GLU A 1 252 ? -7.335 6.255 24.395 1.00 88.75 252 GLU A CA 1
ATOM 1975 C C . GLU A 1 252 ? -7.397 4.767 24.021 1.00 88.75 252 GLU A C 1
ATOM 1977 O O . GLU A 1 252 ? -6.529 3.995 24.426 1.00 88.75 252 GLU A O 1
ATOM 1982 N N . MET A 1 253 ? -8.380 4.362 23.206 1.00 86.00 253 MET A N 1
ATOM 1983 C CA . MET A 1 253 ? -8.451 2.994 22.675 1.00 86.00 253 MET A CA 1
ATOM 1984 C C . MET A 1 253 ? -7.270 2.684 21.753 1.00 86.00 253 MET A C 1
ATOM 1986 O O . MET A 1 253 ? -6.707 1.592 21.823 1.00 86.00 253 MET A O 1
ATOM 1990 N N . LEU A 1 254 ? -6.888 3.639 20.903 1.00 87.62 254 LEU A N 1
ATOM 1991 C CA . LEU A 1 254 ? -5.715 3.548 20.037 1.00 87.62 254 LEU A CA 1
ATOM 1992 C C . LEU A 1 254 ? -4.418 3.410 20.840 1.00 87.62 254 LEU A C 1
ATOM 1994 O O . LEU A 1 254 ? -3.632 2.512 20.547 1.00 87.62 254 LEU A O 1
ATOM 1998 N N . ASP A 1 255 ? -4.217 4.249 21.861 1.00 89.06 255 ASP A N 1
ATOM 1999 C CA . ASP A 1 255 ? -3.041 4.192 22.738 1.00 89.06 255 ASP A CA 1
ATOM 2000 C C . ASP A 1 255 ? -2.937 2.829 23.432 1.00 89.06 255 ASP A C 1
ATOM 2002 O O . ASP A 1 255 ? -1.898 2.179 23.340 1.00 89.06 255 ASP A O 1
ATOM 2006 N N . ALA A 1 256 ? -4.038 2.331 24.004 1.00 86.69 256 ALA A N 1
ATOM 2007 C CA . ALA A 1 256 ? -4.075 1.006 24.621 1.00 86.69 256 ALA A CA 1
ATOM 2008 C C . ALA A 1 256 ? -3.758 -0.126 23.627 1.00 86.69 256 ALA A C 1
ATOM 2010 O O . ALA A 1 256 ? -3.118 -1.113 23.985 1.00 86.69 256 ALA A O 1
ATOM 2011 N N . CYS A 1 257 ? -4.199 0.001 22.371 1.00 86.25 257 CYS A N 1
ATOM 2012 C CA . CYS A 1 257 ? -3.889 -0.972 21.325 1.00 86.25 257 CYS A CA 1
ATOM 2013 C C . CYS A 1 257 ? -2.429 -0.887 20.862 1.00 86.25 257 CYS A C 1
ATOM 2015 O O . CYS A 1 257 ? -1.887 -1.895 20.415 1.00 86.25 257 CYS A O 1
ATOM 2017 N N . ALA A 1 258 ? -1.799 0.285 20.943 1.00 85.56 258 ALA A N 1
ATOM 2018 C CA . ALA A 1 258 ? -0.411 0.481 20.543 1.00 85.56 258 ALA A CA 1
ATOM 2019 C C . ALA A 1 258 ? 0.593 -0.182 21.499 1.00 85.56 258 ALA A C 1
ATOM 2021 O O . ALA A 1 258 ? 1.677 -0.528 21.049 1.00 85.56 258 ALA A O 1
ATOM 2022 N N . GLU A 1 259 ? 0.223 -0.451 22.758 1.00 83.12 259 GLU A N 1
ATOM 2023 C CA . GLU A 1 259 ? 1.063 -1.157 23.753 1.00 83.12 259 GLU A CA 1
ATOM 2024 C C . GLU A 1 259 ? 1.479 -2.583 23.336 1.00 83.12 259 GLU A C 1
ATOM 2026 O O . GLU A 1 259 ? 2.301 -3.217 23.993 1.00 83.12 259 GLU A O 1
ATOM 2031 N N . ARG A 1 260 ? 0.887 -3.127 22.265 1.00 78.56 260 ARG A N 1
ATOM 2032 C CA . ARG A 1 260 ? 1.230 -4.451 21.722 1.00 78.56 260 ARG A CA 1
ATOM 2033 C C . ARG A 1 260 ? 2.383 -4.428 20.704 1.00 78.56 260 ARG A C 1
ATOM 2035 O O . ARG A 1 260 ? 2.805 -5.504 20.284 1.00 78.56 260 ARG A O 1
ATOM 2042 N N . LEU A 1 261 ? 2.744 -3.244 20.196 1.00 72.25 261 LEU A N 1
ATOM 2043 C CA . LEU A 1 261 ? 3.765 -3.048 19.156 1.00 72.25 261 LEU A CA 1
ATOM 2044 C C . LEU A 1 261 ? 5.166 -2.995 19.765 1.00 72.25 261 LEU A C 1
ATOM 2046 O O . LEU A 1 261 ? 6.081 -3.515 19.088 1.00 72.25 261 LEU A O 1
#

Foldseek 3Di:
DDKDQFKKKKKFADPQLLLLVVLVLVVDPLNVAAAQWKDADDDDIDGPDDRCVSVVSVVRHQKMKGANCPVDVVGQWIKMGRRVRRMIIIIHRDIDDPVRVQVSNVSSNTQKMAIAARDPDPQPRPDPPPPDDDDDPFQALPPRGQHHQKMKGAAPVRQLQFLHPCLLVPFLFDWDADPRGMIITGQADPPDDPVRSCVSRVRRSVQCGPDLNHGGHDPPDDQPDDQDADQDVVVRDGHGDDPPPDDDGSSNSVNNSNVVD

Solvent-accessible surface area (backbone atoms only — not comparable to full-atom values): 14612 Å² total; per-residue (Å²): 132,73,77,41,81,44,58,47,33,40,20,36,35,31,94,51,11,63,62,39,48,52,43,55,37,74,74,32,80,87,48,68,59,61,36,45,34,37,28,56,51,94,81,53,75,39,70,62,48,56,84,61,42,66,64,57,41,64,75,72,38,62,32,40,37,38,24,60,36,82,93,42,87,80,42,56,35,33,36,37,32,28,36,85,75,8,31,37,35,38,29,36,62,45,79,45,33,72,68,58,52,52,53,50,44,58,74,54,60,34,25,34,37,28,26,38,51,76,58,74,56,90,67,68,68,49,70,78,73,82,66,83,88,72,87,80,85,77,36,25,56,67,92,59,38,54,63,31,43,24,38,34,31,28,38,68,75,26,46,70,31,34,64,41,75,69,54,68,82,73,53,62,52,52,73,45,78,52,80,81,57,27,40,38,42,31,20,35,63,89,84,50,55,64,67,58,25,49,67,40,18,51,62,26,38,51,46,51,6,64,51,66,72,21,40,33,54,50,96,83,66,73,69,89,61,88,80,70,59,52,74,40,77,93,75,74,39,75,46,66,84,77,60,90,93,62,83,78,52,60,45,55,54,46,31,56,44,53,77,77,114

Mean predicted aligned error: 6.78 Å

Sequence (261 aa):
MKTRHHLLVASFLADDGPSLLRKVVASRPEFSSAPKRLGIGLRDWIENPPTSWLEDALARGRSIQANWHPDVHPSPALMGANPRDGEVHWQIRTAWSIQCVVEYVRALGAWLAVFGGLYESKNGWQGHKSDGDGGRELFGFSRAGAPGWGCMLVGERGHAQLVSRRWLDHGPWLLHRFADDISLIQFHDLDADPATALAQALPGHRRLGDNDMGGWLRSSYTPKYETKGLYVASDQTLRIVVAPGRLISEREMLDACAERL

Secondary structure (DSSP, 8-state):
---B-SEEEEEEE-S-HHHHHHHHHHH-GGGSS--SEEEESSS-EEES--TTHHHHHHHH-SSEEEES-TTSSS-SEEEEEEGGGTEEEEEEE--B-HHHHHHHHHHHT-SEEEE--SS-GGGSSS-----SSS-------GGG-S-SSEEEEEHHHHHTTBS-GGGGGSSSSEEEEETTTEEEEE-S-TTS-HHHHHHHHHHHHHHHSSSTT-SB--TT---SS----EEEGGGTEEEPPPPTTPPPPHHHHHHHHHTT-

Radius of gyration: 20.09 Å; Cα contacts (8 Å, |Δi|>4): 472; chains: 1; bounding box: 44×46×58 Å

pLDDT: mean 86.22, std 14.75, range [29.61, 97.94]

Nearest PDB structures (foldseek):
  7x0f-assembly1_A  TM=3.687E-01  e=2.352E+00  Pseudomonas aeruginosa PAO1
  7x17-assembly1_A  TM=3.690E-01  e=2.659E+00  Pseudomonas aeruginosa PAO1
  8hx9-assembly1_B  TM=2.838E-01  e=1.438E+00  Streptomyces venezuelae
  8hx7-assembly1_A  TM=2.859E-01  e=2.079E+00  Streptomyces venezuelae
  8hx6-assembly1_A  TM=4.054E-01  e=9.678E+00  Streptomyces venezuelae